Protein AF-A0A2N0VAU0-F1 (afdb_monomer_lite)

Sequence (219 aa):
MSRKLTWLHLSDFHARQRDGWDSRQITDALVCDLKQMQIEHGLRPDLIFFTGDLVFGAVSGESMDDQYLLVRDFLDAIRKAFIPEIPIRSLYLVPGNHDVDRNEITPDQTAWIRQPNLKLDDVITMMRDENKQWQRFMERLLNYRNFLTSYNLLHLLPGNPHLIWTDALEIHNTRVGIAGLNSAWSLGGFKIALRLAGSPEMLPYIPAKKIKFLSIKLT

Foldseek 3Di:
DQDDAFEAEEEALQFDDDPPPPSVVVLVVVLVVLLVCCVVPVDDHQAYEYEANQHVADDPPDDSLNSLVVSLVSVQSNQVSDVVGHDPQRYHYEYAQRLFHPVLDDPVLVCQLPPPPDDPVNVVCCVVVVDPSLQSLQVRNVSVLVSCVVSVVCQQPSVDSQSKHKDWDADSNFIKIWIHHYPNSSNPSDDDFTWIFGDDDDDPDDPDDDTDTDTDDDD

Radius of gyration: 18.53 Å; chains: 1; bounding box: 47×41×53 Å

Structure (mmCIF, N/CA/C/O backbone):
data_AF-A0A2N0VAU0-F1
#
_entry.id   AF-A0A2N0VAU0-F1
#
loop_
_atom_site.group_PDB
_atom_site.id
_atom_site.type_symbol
_atom_site.label_atom_id
_atom_site.label_alt_id
_atom_site.label_comp_id
_atom_site.label_asym_id
_atom_site.label_entity_id
_atom_site.label_seq_id
_atom_site.pdbx_PDB_ins_code
_atom_site.Cartn_x
_atom_site.Cartn_y
_atom_site.Cartn_z
_atom_site.occupancy
_atom_site.B_iso_or_equiv
_atom_site.auth_seq_id
_atom_site.auth_comp_id
_atom_site.auth_asym_id
_atom_site.auth_atom_id
_atom_site.pdbx_PDB_model_num
ATOM 1 N N . MET A 1 1 ? -28.151 -5.975 18.691 1.00 46.16 1 MET A N 1
ATOM 2 C CA . MET A 1 1 ? -28.214 -5.184 17.440 1.00 46.16 1 MET A CA 1
ATOM 3 C C . MET A 1 1 ? -26.927 -5.434 16.671 1.00 46.16 1 MET A C 1
ATOM 5 O O . MET A 1 1 ? -25.884 -5.445 17.314 1.00 46.16 1 MET A O 1
ATOM 9 N N . SER A 1 2 ? -26.975 -5.690 15.358 1.00 55.84 2 SER A N 1
ATOM 10 C CA . SER A 1 2 ? -25.741 -5.827 14.568 1.00 55.84 2 SER A CA 1
ATOM 11 C C . SER A 1 2 ? -25.042 -4.463 14.534 1.00 55.84 2 SER A C 1
ATOM 13 O O . SER A 1 2 ? -25.666 -3.438 14.250 1.00 55.84 2 SER A O 1
ATOM 15 N N . ARG A 1 3 ? -23.769 -4.428 14.931 1.00 73.88 3 ARG A N 1
ATOM 16 C CA . ARG A 1 3 ? -22.956 -3.212 14.871 1.00 73.88 3 ARG A CA 1
ATOM 17 C C . ARG A 1 3 ? -22.594 -2.962 13.405 1.00 73.88 3 ARG A C 1
ATOM 19 O O . ARG A 1 3 ? -22.281 -3.900 12.676 1.00 73.88 3 ARG A O 1
ATOM 26 N N . LYS A 1 4 ? -22.702 -1.708 12.958 1.00 84.25 4 LYS A N 1
ATOM 27 C CA . LYS A 1 4 ? -22.376 -1.323 11.577 1.00 84.25 4 LYS A CA 1
ATOM 28 C C . LYS A 1 4 ? -20.886 -1.576 11.321 1.00 84.25 4 LYS A C 1
ATOM 30 O O . LYS A 1 4 ? -20.073 -1.242 12.177 1.00 84.25 4 LYS A O 1
ATOM 35 N N . LEU A 1 5 ? -20.560 -2.153 10.165 1.00 89.25 5 LEU A N 1
ATOM 36 C CA . LEU A 1 5 ? -19.189 -2.241 9.659 1.00 89.25 5 LEU A CA 1
ATOM 37 C C . LEU A 1 5 ? -18.713 -0.839 9.263 1.00 89.25 5 LEU A C 1
ATOM 39 O O . LEU A 1 5 ? -19.406 -0.159 8.502 1.00 89.25 5 LEU A O 1
ATOM 43 N N . THR A 1 6 ? -17.548 -0.423 9.747 1.00 92.31 6 THR A N 1
ATOM 44 C CA . THR A 1 6 ? -16.937 0.874 9.418 1.00 92.31 6 THR A CA 1
ATOM 45 C C . THR A 1 6 ? -15.532 0.687 8.856 1.00 92.31 6 THR A C 1
ATOM 47 O O . THR A 1 6 ? -14.808 -0.235 9.231 1.00 92.31 6 THR A O 1
ATOM 50 N N . TRP A 1 7 ? -15.107 1.578 7.962 1.00 95.06 7 TRP A N 1
ATOM 51 C CA . TRP A 1 7 ? -13.734 1.591 7.465 1.00 95.06 7 TRP A CA 1
ATOM 52 C C . TRP A 1 7 ? -13.221 3.012 7.255 1.00 95.06 7 TRP A C 1
ATOM 54 O O . TRP A 1 7 ? -13.998 3.935 7.011 1.00 95.06 7 TRP A O 1
ATOM 64 N N . LEU A 1 8 ? -11.901 3.160 7.324 1.00 96.00 8 LEU A N 1
ATOM 65 C CA . LEU A 1 8 ? -11.172 4.340 6.872 1.00 96.00 8 LEU A CA 1
ATOM 66 C C . LEU A 1 8 ? -10.564 4.024 5.505 1.00 96.00 8 LEU A C 1
ATOM 68 O O . LEU A 1 8 ? -10.005 2.946 5.316 1.00 96.00 8 LEU A O 1
ATOM 72 N N . HIS A 1 9 ? -10.693 4.933 4.546 1.00 95.50 9 HIS A N 1
ATOM 73 C CA . HIS A 1 9 ? -10.175 4.742 3.195 1.00 95.50 9 HIS A CA 1
ATOM 74 C C . HIS A 1 9 ? -9.297 5.923 2.803 1.00 95.50 9 HIS A C 1
ATOM 76 O O . HIS A 1 9 ? -9.773 7.054 2.742 1.00 95.50 9 HIS A O 1
ATOM 82 N N . LEU A 1 10 ? -8.033 5.634 2.523 1.00 94.00 10 LEU A N 1
ATOM 83 C CA . LEU A 1 10 ? -6.998 6.591 2.170 1.00 94.00 10 LEU A CA 1
ATOM 84 C C . LEU A 1 10 ? -6.385 6.220 0.814 1.00 94.00 10 LEU A C 1
ATOM 86 O O . LEU A 1 10 ? -6.523 5.093 0.323 1.00 94.00 10 LEU A O 1
ATOM 90 N N . SER A 1 11 ? -5.738 7.191 0.190 1.00 93.00 11 SER A N 1
ATOM 91 C CA . SER A 1 11 ? -5.001 7.057 -1.066 1.00 93.00 11 SER A CA 1
ATOM 92 C C . SER A 1 11 ? -4.035 8.241 -1.185 1.00 93.00 11 SER A C 1
ATOM 94 O O . SER A 1 11 ? -4.139 9.175 -0.386 1.00 93.00 11 SER A O 1
ATOM 96 N N . ASP A 1 12 ? -3.123 8.203 -2.157 1.00 90.12 12 ASP A N 1
ATOM 97 C CA . ASP A 1 12 ? -2.327 9.359 -2.589 1.00 90.12 12 ASP A CA 1
ATOM 98 C C . ASP A 1 12 ? -1.534 10.050 -1.460 1.00 90.12 12 ASP A C 1
ATOM 100 O O . ASP A 1 12 ? -1.634 11.262 -1.258 1.00 90.12 12 ASP A O 1
ATOM 104 N N . PHE A 1 13 ? -0.720 9.297 -0.713 1.00 91.12 13 PHE A N 1
ATOM 105 C CA . PHE A 1 13 ? 0.150 9.903 0.305 1.00 91.12 13 PHE A CA 1
ATOM 106 C C . PHE A 1 13 ? 1.382 10.566 -0.319 1.00 91.12 13 PHE A C 1
ATOM 108 O O . PHE A 1 13 ? 1.813 11.614 0.164 1.00 91.12 13 PHE A O 1
ATOM 115 N N . HIS A 1 14 ? 1.920 9.992 -1.404 1.00 90.31 14 HIS A N 1
ATOM 116 C CA . HIS A 1 14 ? 3.090 10.511 -2.124 1.00 90.31 14 HIS A CA 1
ATOM 117 C C . HIS A 1 14 ? 4.274 10.819 -1.186 1.00 90.31 14 HIS A C 1
ATOM 119 O O . HIS A 1 14 ? 4.841 11.915 -1.214 1.00 90.31 14 HIS A O 1
ATOM 125 N N . ALA A 1 15 ? 4.628 9.856 -0.324 1.00 89.31 15 ALA A N 1
ATOM 126 C CA . ALA A 1 15 ? 5.655 10.018 0.703 1.00 89.31 15 ALA A CA 1
ATOM 127 C C . ALA A 1 15 ? 6.999 10.474 0.128 1.00 89.31 15 ALA A C 1
ATOM 129 O O . ALA A 1 15 ? 7.504 9.885 -0.829 1.00 89.31 15 ALA A O 1
ATOM 130 N N . ARG A 1 16 ? 7.585 11.506 0.742 1.00 87.75 16 ARG A N 1
ATOM 131 C CA . ARG A 1 16 ? 8.879 12.065 0.351 1.00 87.75 16 ARG A CA 1
ATOM 132 C C . ARG A 1 16 ? 9.512 12.864 1.485 1.00 87.75 16 ARG A C 1
ATOM 134 O O . ARG A 1 16 ? 8.819 13.650 2.136 1.00 87.75 16 ARG A O 1
ATOM 141 N N . GLN A 1 17 ? 10.823 12.752 1.660 1.00 79.81 17 GLN A N 1
ATOM 142 C CA . GLN A 1 17 ? 11.613 13.695 2.444 1.00 79.81 17 GLN A CA 1
ATOM 143 C C . GLN A 1 17 ? 11.779 14.985 1.627 1.00 79.81 17 GLN A C 1
ATOM 145 O O . GLN A 1 17 ? 12.563 15.075 0.685 1.00 79.81 17 GLN A O 1
ATOM 150 N N . ARG A 1 18 ? 10.977 16.006 1.936 1.00 68.44 18 ARG A N 1
ATOM 151 C CA . ARG A 1 18 ? 11.145 17.361 1.390 1.00 68.44 18 ARG A CA 1
ATOM 152 C C . ARG A 1 18 ? 11.669 18.280 2.485 1.00 68.44 18 ARG A C 1
ATOM 154 O O . ARG A 1 18 ? 11.132 18.267 3.587 1.00 68.44 18 ARG A O 1
ATOM 161 N N . ASP A 1 19 ? 12.569 19.192 2.127 1.00 53.44 19 ASP A N 1
ATOM 162 C CA . ASP A 1 19 ? 13.038 20.305 2.974 1.00 53.44 19 ASP A CA 1
ATOM 163 C C . ASP A 1 19 ? 11.949 21.371 3.280 1.00 53.44 19 ASP A C 1
ATOM 165 O O . ASP A 1 19 ? 12.253 22.542 3.489 1.00 53.44 19 ASP A O 1
ATOM 169 N N . GLY A 1 20 ? 10.655 21.016 3.291 1.00 50.69 20 GLY A N 1
ATOM 170 C CA . GLY A 1 20 ? 9.576 21.984 3.548 1.00 50.69 20 GLY A CA 1
ATOM 171 C C . GLY A 1 20 ? 8.138 21.536 3.259 1.00 50.69 20 GLY A C 1
ATOM 172 O O . GLY A 1 20 ? 7.210 22.278 3.564 1.00 50.69 20 GLY A O 1
ATOM 173 N N . TRP A 1 21 ? 7.914 20.343 2.698 1.00 48.94 21 TRP A N 1
ATOM 174 C CA . TRP A 1 21 ? 6.587 19.712 2.682 1.00 48.94 21 TRP A CA 1
ATOM 175 C C . TRP A 1 21 ? 6.563 18.698 3.812 1.00 48.94 21 TRP A C 1
ATOM 177 O O . TRP A 1 21 ? 7.040 17.575 3.661 1.00 48.94 21 TRP A O 1
ATOM 187 N N . ASP A 1 22 ? 6.096 19.136 4.972 1.00 61.56 22 ASP A N 1
ATOM 188 C CA . ASP A 1 22 ? 6.130 18.315 6.169 1.00 61.56 22 ASP A CA 1
ATOM 189 C C . ASP A 1 22 ? 4.950 17.341 6.110 1.00 61.56 22 ASP A C 1
ATOM 191 O O . ASP A 1 22 ? 3.853 17.624 6.592 1.00 61.56 22 ASP A O 1
ATOM 195 N N . SER A 1 23 ? 5.162 16.180 5.485 1.00 67.31 23 SER A N 1
ATOM 196 C CA . SER A 1 23 ? 4.230 15.047 5.553 1.00 67.31 23 SER A CA 1
ATOM 197 C C . SER A 1 23 ? 3.806 14.769 6.999 1.00 67.31 23 SER A C 1
ATOM 199 O O . SER A 1 23 ? 2.668 14.366 7.230 1.00 67.31 23 SER A O 1
ATOM 201 N N . ARG A 1 24 ? 4.661 15.094 7.981 1.00 75.19 24 ARG A N 1
ATOM 202 C CA . ARG A 1 24 ? 4.337 15.071 9.412 1.00 75.19 24 ARG A CA 1
ATOM 203 C C . ARG A 1 24 ? 3.224 16.039 9.799 1.00 75.19 24 ARG A C 1
ATOM 205 O O . ARG A 1 24 ? 2.304 15.598 10.461 1.00 75.19 24 ARG A O 1
ATOM 212 N N . GLN A 1 25 ? 3.215 17.289 9.330 1.00 80.81 25 GLN A N 1
ATOM 213 C CA . GLN A 1 25 ? 2.124 18.226 9.648 1.00 80.81 25 GLN A CA 1
ATOM 214 C C . GLN A 1 25 ? 0.770 17.724 9.139 1.00 80.81 25 GLN A C 1
ATOM 216 O O . GLN A 1 25 ? -0.225 17.804 9.855 1.00 80.81 25 GLN A O 1
ATOM 221 N N . ILE A 1 26 ? 0.732 17.170 7.921 1.00 83.75 26 ILE A N 1
ATOM 222 C CA . ILE A 1 26 ? -0.491 16.574 7.360 1.00 83.75 26 ILE A CA 1
ATOM 223 C C . ILE A 1 26 ? -0.898 15.336 8.169 1.00 83.75 26 ILE A C 1
ATOM 225 O O . ILE A 1 26 ? -2.077 15.153 8.471 1.00 83.75 26 ILE A O 1
ATOM 229 N N . THR A 1 27 ? 0.075 14.504 8.549 1.00 88.38 27 THR A N 1
ATOM 230 C CA . THR A 1 27 ? -0.152 13.315 9.383 1.00 88.38 27 THR A CA 1
ATOM 231 C C . THR A 1 27 ? -0.713 13.697 10.747 1.00 88.38 27 THR A C 1
ATOM 233 O O . THR A 1 27 ? -1.707 13.122 11.175 1.00 88.38 27 THR A O 1
ATOM 236 N N . ASP A 1 28 ? -0.122 14.688 11.410 1.00 90.94 28 ASP A N 1
ATOM 237 C CA . ASP A 1 28 ? -0.516 15.152 12.737 1.00 90.94 28 ASP A CA 1
ATOM 238 C C . ASP A 1 28 ? -1.917 15.763 12.713 1.00 90.94 28 ASP A C 1
ATOM 240 O O . ASP A 1 28 ? -2.740 15.442 13.572 1.00 90.94 28 ASP A O 1
ATOM 244 N N . ALA A 1 29 ? -2.220 16.585 11.702 1.00 92.50 29 ALA A N 1
ATOM 245 C CA . ALA A 1 29 ? -3.557 17.134 11.498 1.00 92.50 29 ALA A CA 1
ATOM 246 C C . ALA A 1 29 ? -4.593 16.015 11.308 1.00 92.50 29 ALA A C 1
ATOM 248 O O . ALA A 1 29 ? -5.590 15.974 12.027 1.00 92.50 29 ALA A O 1
ATOM 249 N N . LEU A 1 30 ? -4.314 15.046 10.426 1.00 93.88 30 LEU A N 1
ATOM 250 C CA . LEU A 1 30 ? -5.189 13.892 10.219 1.00 93.88 30 LEU A CA 1
ATOM 251 C C . LEU A 1 30 ? -5.365 13.078 11.509 1.00 93.88 30 LEU A C 1
ATOM 253 O O . LEU A 1 30 ? -6.477 12.691 11.847 1.00 93.88 30 LEU A O 1
ATOM 257 N N . VAL A 1 31 ? -4.293 12.821 12.258 1.00 95.94 31 VAL A N 1
ATOM 258 C CA . VAL A 1 31 ? -4.350 12.08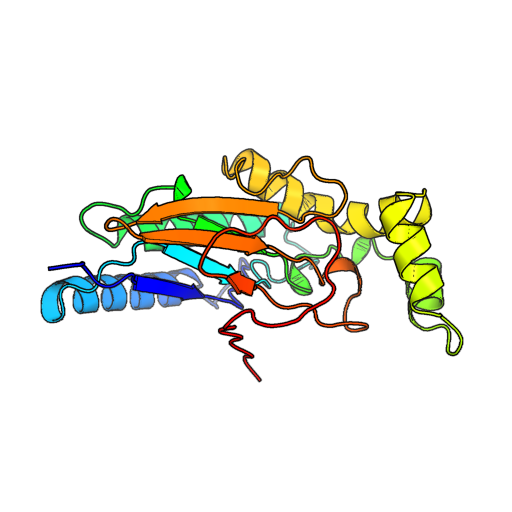8 13.533 1.00 95.94 31 VAL A CA 1
ATOM 259 C C . VAL A 1 31 ? -5.222 12.817 14.555 1.00 95.94 31 VAL A C 1
ATOM 261 O O . VAL A 1 31 ? -6.000 12.166 15.258 1.00 95.94 31 VAL A O 1
ATOM 264 N N . CYS A 1 32 ? -5.115 14.144 14.646 1.00 96.56 32 CYS A N 1
ATOM 265 C CA . CYS A 1 32 ? -5.982 14.961 15.492 1.00 96.56 32 CYS A CA 1
ATOM 266 C C . CYS A 1 32 ? -7.451 14.828 15.078 1.00 96.56 32 CYS A C 1
ATOM 268 O O . CYS A 1 32 ? -8.292 14.541 15.933 1.00 96.56 32 CYS A O 1
ATOM 270 N N . ASP A 1 33 ? -7.748 14.932 13.783 1.00 96.50 33 ASP A N 1
ATOM 271 C CA . ASP A 1 33 ? -9.109 14.792 13.262 1.00 96.50 33 ASP A CA 1
ATOM 272 C C . ASP A 1 33 ? -9.682 13.397 13.544 1.00 96.50 33 ASP A C 1
ATOM 274 O O . ASP A 1 33 ? -10.797 13.270 14.047 1.00 96.50 33 ASP A O 1
ATOM 278 N N . LEU A 1 34 ? -8.911 12.331 13.308 1.00 96.44 34 LEU A N 1
ATOM 279 C CA . LEU A 1 34 ? -9.344 10.952 13.566 1.00 96.44 34 LEU A CA 1
ATOM 280 C C . LEU A 1 34 ? -9.643 10.708 15.053 1.00 96.44 34 LEU A C 1
ATOM 282 O O . LEU A 1 34 ? -10.642 10.061 15.383 1.00 96.44 34 LEU A O 1
ATOM 286 N N . LYS A 1 35 ? -8.816 11.254 15.956 1.00 96.94 35 LYS A N 1
ATOM 287 C CA . LYS A 1 35 ? -9.073 11.217 17.405 1.00 96.94 35 LYS A CA 1
ATOM 288 C C . LYS A 1 35 ? -10.364 11.946 17.749 1.00 96.94 35 LYS A C 1
ATOM 290 O O . LYS A 1 35 ? -11.180 11.408 18.498 1.00 96.94 35 LYS A O 1
ATOM 295 N N . GLN A 1 36 ? -10.569 13.132 17.181 1.00 96.12 36 GLN A N 1
ATOM 296 C CA . GLN A 1 36 ? -11.763 13.926 17.438 1.00 96.12 36 GLN A CA 1
ATOM 297 C C . GLN A 1 36 ? -13.025 13.222 16.935 1.00 96.12 36 GLN A C 1
ATOM 299 O O . GLN A 1 36 ? -13.985 13.079 17.688 1.00 96.12 36 GLN A O 1
ATOM 304 N N . MET A 1 37 ? -12.996 12.663 15.721 1.00 92.56 37 MET A N 1
ATOM 305 C CA . MET A 1 37 ? -14.095 11.862 15.174 1.00 92.56 37 MET A CA 1
ATOM 306 C C . MET A 1 37 ? -14.427 10.662 16.066 1.00 92.56 37 MET A C 1
ATOM 308 O O . MET A 1 37 ? -15.599 10.316 16.243 1.00 92.56 37 MET A O 1
ATOM 312 N N . GLN A 1 38 ? -13.415 10.017 16.649 1.00 94.44 38 GLN A N 1
ATOM 313 C CA . GLN A 1 38 ? -13.657 8.938 17.591 1.00 94.44 38 GLN A CA 1
ATOM 314 C C . GLN A 1 38 ? -14.341 9.441 18.871 1.00 94.44 38 GLN A C 1
ATOM 316 O O . GLN A 1 38 ? -15.296 8.812 19.326 1.00 94.44 38 GLN A O 1
ATOM 321 N N . ILE A 1 39 ? -13.863 10.542 19.453 1.00 95.81 39 ILE A N 1
ATOM 322 C CA . ILE A 1 39 ? -14.383 11.097 20.710 1.00 95.81 39 ILE A CA 1
ATOM 323 C C . ILE A 1 39 ? -15.816 11.615 20.533 1.00 95.81 39 ILE A C 1
ATOM 325 O O . ILE A 1 39 ? -16.694 11.277 21.324 1.00 95.81 39 ILE A O 1
ATOM 329 N N . GLU A 1 40 ? -16.065 12.403 19.490 1.00 95.25 40 GLU A N 1
ATOM 330 C CA . GLU A 1 40 ? -17.343 13.090 19.278 1.00 95.25 40 GLU A CA 1
ATOM 331 C C . GLU A 1 40 ? -18.424 12.181 18.691 1.00 95.25 40 GLU A C 1
ATOM 333 O O . GLU A 1 40 ? -19.612 12.360 18.966 1.00 95.25 40 GLU A O 1
ATOM 338 N N . HIS A 1 41 ? -18.032 11.206 17.866 1.00 90.88 41 HIS A N 1
ATOM 339 C CA . HIS A 1 41 ? -18.978 10.400 17.090 1.00 90.88 41 HIS A CA 1
ATOM 340 C C . HIS A 1 41 ? -18.869 8.895 17.348 1.00 90.88 41 HIS A C 1
ATOM 342 O O . HIS A 1 41 ? -19.611 8.114 16.749 1.00 90.88 41 HIS A O 1
ATOM 348 N N . GLY A 1 42 ? -17.949 8.453 18.212 1.00 89.94 42 GLY A N 1
ATOM 349 C CA . GLY A 1 42 ? -17.694 7.029 18.439 1.00 89.94 42 GLY A CA 1
ATOM 350 C C . GLY A 1 42 ? -17.153 6.311 17.197 1.00 89.94 42 GLY A C 1
ATOM 351 O O . GLY A 1 42 ? -17.257 5.084 17.102 1.00 89.94 42 GLY A O 1
ATOM 352 N N . LEU A 1 43 ? -16.615 7.053 16.221 1.00 90.31 43 LEU A N 1
ATOM 353 C CA . LEU A 1 43 ? -16.136 6.503 14.957 1.00 90.31 43 LEU A CA 1
ATOM 354 C C . LEU A 1 43 ? -14.749 5.892 15.133 1.00 90.31 43 LEU A C 1
ATOM 356 O O . LEU A 1 43 ? -13.733 6.576 15.164 1.00 90.31 43 LEU A O 1
ATOM 360 N N . ARG A 1 44 ? -14.725 4.564 15.208 1.00 94.19 44 ARG A N 1
ATOM 361 C CA . ARG A 1 44 ? -13.515 3.750 15.123 1.00 94.19 44 ARG A CA 1
ATOM 362 C C . ARG A 1 44 ? -13.686 2.766 13.964 1.00 94.19 44 ARG A C 1
ATOM 364 O O . ARG A 1 44 ? -14.668 2.018 13.989 1.00 94.19 44 ARG A O 1
ATOM 371 N N . PRO A 1 45 ? -12.797 2.759 12.959 1.00 95.38 45 PRO A N 1
ATOM 372 C CA . PRO A 1 45 ? -12.906 1.844 11.831 1.00 95.38 45 PRO A CA 1
ATOM 373 C C . PRO A 1 45 ? -12.607 0.398 12.250 1.00 95.38 45 PRO A C 1
ATOM 375 O O . PRO A 1 45 ? -11.767 0.149 13.116 1.00 95.38 45 PRO A O 1
ATOM 378 N N . ASP A 1 46 ? -13.265 -0.561 11.604 1.00 95.38 46 ASP A N 1
ATOM 379 C CA . ASP A 1 46 ? -12.912 -1.982 11.687 1.00 95.38 46 ASP A CA 1
ATOM 380 C C . ASP A 1 46 ? -11.749 -2.322 10.737 1.00 95.38 46 ASP A C 1
ATOM 382 O O . ASP A 1 46 ? -10.940 -3.215 11.011 1.00 95.38 46 ASP A O 1
ATOM 386 N N . LEU A 1 47 ? -11.661 -1.584 9.623 1.00 96.88 47 LEU A N 1
ATOM 387 C CA . LEU A 1 47 ? -10.708 -1.784 8.530 1.00 96.88 47 LEU A CA 1
ATOM 388 C C . LEU A 1 47 ? -10.113 -0.451 8.073 1.00 96.88 47 LEU A C 1
ATOM 390 O O . LEU A 1 47 ? -10.803 0.567 8.042 1.00 96.88 47 LEU A O 1
ATOM 394 N N . ILE A 1 48 ? -8.849 -0.466 7.664 1.00 97.25 48 ILE A N 1
ATOM 395 C CA . ILE A 1 48 ? -8.192 0.669 7.017 1.00 97.25 48 ILE A CA 1
ATOM 396 C C . ILE A 1 48 ? -7.724 0.214 5.640 1.00 97.25 48 ILE A C 1
ATOM 398 O O . ILE A 1 48 ? -6.974 -0.753 5.519 1.00 97.25 48 ILE A O 1
ATOM 402 N N . PHE A 1 49 ? -8.155 0.932 4.613 1.00 97.94 49 PHE A N 1
ATOM 403 C CA . PHE A 1 49 ? -7.747 0.723 3.233 1.00 97.94 49 PHE A CA 1
ATOM 404 C C . PHE A 1 49 ? -6.811 1.842 2.793 1.00 97.94 49 PHE A C 1
ATOM 406 O O . PHE A 1 49 ? -7.121 3.011 3.013 1.00 97.94 49 PHE A O 1
ATOM 413 N N . PHE A 1 50 ? -5.710 1.488 2.132 1.00 96.81 50 PHE A N 1
ATOM 414 C CA . PHE A 1 50 ? -4.863 2.433 1.413 1.00 96.81 50 PHE A CA 1
ATOM 415 C C . PHE A 1 50 ? -4.751 2.012 -0.054 1.00 96.81 50 PHE A C 1
ATOM 417 O O . PHE A 1 50 ? -4.273 0.920 -0.367 1.00 96.81 50 PHE A O 1
ATOM 424 N N . THR A 1 51 ? -5.219 2.862 -0.964 1.00 93.94 51 THR A N 1
ATOM 425 C CA . THR A 1 51 ? -5.432 2.496 -2.372 1.00 93.94 51 THR A CA 1
ATOM 426 C C . THR A 1 51 ? -4.455 3.158 -3.333 1.00 93.94 51 THR A C 1
ATOM 428 O O . THR A 1 51 ? -4.861 3.861 -4.252 1.00 93.94 51 THR A O 1
ATOM 431 N N . GLY A 1 52 ? -3.172 2.863 -3.138 1.00 91.12 52 GLY A N 1
ATOM 432 C CA . GLY A 1 52 ? -2.095 3.226 -4.055 1.00 91.12 52 GLY A CA 1
ATOM 433 C C . GLY A 1 52 ? -1.501 4.613 -3.848 1.00 91.12 52 GLY A C 1
ATOM 434 O O . GLY A 1 52 ? -2.037 5.425 -3.100 1.00 91.12 52 GLY A O 1
ATOM 435 N N . ASP A 1 53 ? -0.371 4.835 -4.517 1.00 92.94 53 ASP A N 1
ATOM 436 C CA . ASP A 1 53 ? 0.429 6.059 -4.476 1.00 92.94 53 ASP A CA 1
ATOM 437 C C . ASP A 1 53 ? 0.875 6.377 -3.037 1.00 92.94 53 ASP A C 1
ATOM 439 O O . ASP A 1 53 ? 0.684 7.471 -2.497 1.00 92.94 53 ASP A O 1
ATOM 443 N N . LEU A 1 54 ? 1.451 5.357 -2.387 1.00 94.38 54 LEU A N 1
ATOM 444 C CA . LEU A 1 54 ? 1.987 5.461 -1.029 1.00 94.38 54 LEU A CA 1
ATOM 445 C C . LEU A 1 54 ? 3.242 6.334 -1.024 1.00 94.38 54 LEU A C 1
ATOM 447 O O . LEU A 1 54 ? 3.388 7.212 -0.176 1.00 94.38 54 LEU A O 1
ATOM 451 N N . VAL A 1 55 ? 4.136 6.092 -1.980 1.00 94.69 55 VAL A N 1
ATOM 452 C CA . VAL A 1 55 ? 5.400 6.818 -2.138 1.00 94.69 55 VAL A CA 1
ATOM 453 C C . VAL A 1 55 ? 5.324 7.818 -3.288 1.00 94.69 55 VAL A C 1
ATOM 455 O O . VAL A 1 55 ? 4.453 7.718 -4.146 1.00 94.69 55 VAL A O 1
ATOM 458 N N . PHE A 1 56 ? 6.222 8.802 -3.319 1.00 92.88 56 PHE A N 1
ATOM 459 C CA . PHE A 1 56 ? 6.330 9.753 -4.431 1.00 92.88 56 PHE A CA 1
ATOM 460 C C . PHE A 1 56 ? 6.902 9.099 -5.702 1.00 92.88 56 PHE A C 1
ATOM 462 O O . PHE A 1 56 ? 6.642 9.559 -6.817 1.00 92.88 56 PHE A O 1
ATOM 469 N N . GLY A 1 57 ? 7.664 8.018 -5.542 1.00 91.88 57 GLY A N 1
ATOM 470 C CA . GLY A 1 57 ? 8.260 7.231 -6.618 1.00 91.88 57 GLY A CA 1
ATOM 471 C C . GLY A 1 57 ? 9.746 7.521 -6.817 1.00 91.88 57 GLY A C 1
ATOM 472 O O . GLY A 1 57 ? 10.385 8.205 -6.015 1.00 91.88 57 GLY A O 1
ATOM 473 N N . ALA A 1 58 ? 10.309 6.985 -7.899 1.00 90.19 58 ALA A N 1
ATOM 474 C CA . ALA A 1 58 ? 11.727 7.119 -8.217 1.00 90.19 58 ALA A CA 1
ATOM 475 C C . ALA A 1 58 ? 12.140 8.590 -8.429 1.00 90.19 58 ALA A C 1
ATOM 477 O O . ALA A 1 58 ? 11.723 9.235 -9.397 1.00 90.19 58 ALA A O 1
ATOM 478 N N . VAL A 1 59 ? 12.978 9.120 -7.531 1.00 88.38 59 VAL A N 1
ATOM 479 C CA . VAL A 1 59 ? 13.514 10.489 -7.581 1.00 88.38 59 VAL A CA 1
ATOM 480 C C . VAL A 1 59 ? 14.996 10.525 -7.230 1.00 88.38 59 VAL A C 1
ATOM 482 O O . VAL A 1 59 ? 15.509 9.677 -6.511 1.00 88.38 59 VAL A O 1
ATOM 485 N N . SER A 1 60 ? 15.700 11.539 -7.733 1.00 86.25 60 SER A N 1
ATOM 486 C CA . SER A 1 60 ? 17.103 11.756 -7.378 1.00 8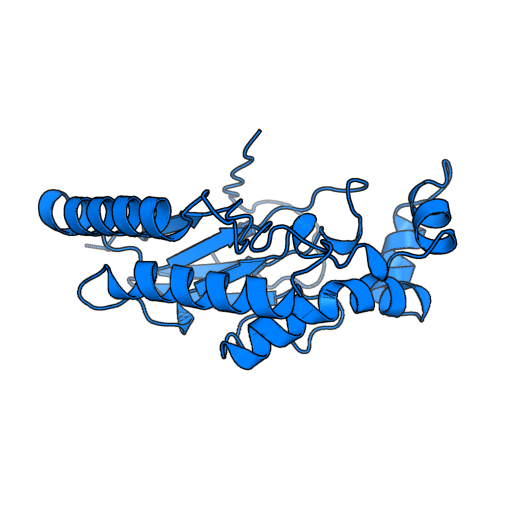6.25 60 SER A CA 1
ATOM 487 C C . SER A 1 60 ? 17.239 12.180 -5.915 1.00 86.25 60 SER A C 1
ATOM 489 O O . SER A 1 60 ? 16.541 13.092 -5.472 1.00 86.25 60 SER A O 1
ATOM 491 N N . GLY A 1 61 ? 18.202 11.581 -5.211 1.00 85.94 61 GLY A N 1
ATOM 492 C CA . GLY A 1 61 ? 18.585 11.962 -3.848 1.00 85.94 61 GLY A CA 1
ATOM 493 C C . GLY A 1 61 ? 17.795 11.287 -2.725 1.00 85.94 61 GLY A C 1
ATOM 494 O O . GLY A 1 61 ? 18.102 11.539 -1.568 1.00 85.94 61 GLY A O 1
ATOM 495 N N . GLU A 1 62 ? 16.824 10.428 -3.038 1.00 90.12 62 GLU A N 1
ATOM 496 C CA . GLU A 1 62 ? 16.043 9.688 -2.041 1.00 90.12 62 GLU A CA 1
ATOM 497 C C . GLU A 1 62 ? 15.614 8.335 -2.616 1.00 90.12 62 GLU A C 1
ATOM 499 O O . GLU A 1 62 ? 15.060 8.274 -3.717 1.00 90.12 62 GLU A O 1
ATOM 504 N N . SER A 1 63 ? 15.868 7.247 -1.887 1.00 93.75 63 SER A N 1
ATOM 505 C CA . SER A 1 63 ? 15.449 5.917 -2.331 1.00 93.75 63 SER A CA 1
ATOM 506 C C . SER A 1 63 ? 13.948 5.709 -2.107 1.00 93.75 63 SER A C 1
ATOM 508 O O . SER A 1 63 ? 13.345 6.298 -1.209 1.00 93.75 63 SER A O 1
ATOM 510 N N . MET A 1 64 ? 13.317 4.838 -2.899 1.00 95.06 64 MET A N 1
ATOM 511 C CA . MET A 1 64 ? 11.921 4.462 -2.644 1.00 95.06 64 MET A CA 1
ATOM 512 C C . MET A 1 64 ? 11.763 3.725 -1.306 1.00 95.06 64 MET A C 1
ATOM 514 O O . MET A 1 64 ? 10.723 3.859 -0.669 1.00 95.06 64 MET A O 1
ATOM 518 N N . ASP A 1 65 ? 12.782 2.992 -0.848 1.00 95.50 65 ASP A N 1
ATOM 519 C CA . ASP A 1 65 ? 12.751 2.315 0.453 1.00 95.50 65 ASP A CA 1
ATOM 520 C C . ASP A 1 65 ? 12.682 3.320 1.615 1.00 95.50 65 ASP A C 1
ATOM 522 O O . ASP A 1 65 ? 11.896 3.118 2.542 1.00 95.50 65 ASP A O 1
ATOM 526 N N . ASP A 1 66 ? 13.407 4.443 1.533 1.00 93.88 66 ASP A N 1
ATOM 527 C CA . ASP A 1 66 ? 13.307 5.535 2.514 1.00 93.88 66 ASP A CA 1
ATOM 528 C C . ASP A 1 66 ? 11.903 6.154 2.524 1.00 93.88 66 ASP A C 1
ATOM 530 O O . ASP A 1 66 ? 11.333 6.406 3.589 1.00 93.88 66 ASP A O 1
ATOM 534 N N . GLN A 1 67 ? 11.295 6.332 1.346 1.00 94.88 67 GLN A N 1
ATOM 535 C CA . GLN A 1 67 ? 9.912 6.805 1.238 1.00 94.88 67 GLN A CA 1
ATOM 536 C C . GLN A 1 67 ? 8.936 5.813 1.896 1.00 94.88 67 GLN A C 1
ATOM 538 O O . GLN A 1 67 ? 8.017 6.227 2.601 1.00 94.88 67 GLN A O 1
ATOM 543 N N . TYR A 1 68 ? 9.150 4.501 1.748 1.00 96.69 68 TYR A N 1
ATOM 544 C CA . TYR A 1 68 ? 8.331 3.478 2.407 1.00 96.69 68 TYR A CA 1
ATOM 545 C C . TYR A 1 68 ? 8.496 3.439 3.935 1.00 96.69 68 TYR A C 1
ATOM 547 O O . TYR A 1 68 ? 7.556 3.041 4.631 1.00 96.69 68 TYR A O 1
ATOM 555 N N . LEU A 1 69 ? 9.633 3.876 4.488 1.00 94.88 69 LEU A N 1
ATOM 556 C CA . LEU A 1 69 ? 9.760 4.076 5.938 1.00 94.88 69 LEU A CA 1
ATOM 557 C C . LEU A 1 69 ? 8.813 5.183 6.421 1.00 94.88 69 LEU A C 1
ATOM 559 O O . LEU A 1 69 ? 8.100 4.985 7.401 1.00 94.88 69 LEU A O 1
ATOM 563 N N . LEU A 1 70 ? 8.700 6.288 5.677 1.00 93.88 70 LEU A N 1
ATOM 564 C CA . LEU A 1 70 ? 7.730 7.346 5.988 1.00 93.88 70 LEU A CA 1
ATOM 565 C C . LEU A 1 70 ? 6.280 6.849 5.890 1.00 93.88 70 LEU A C 1
ATOM 567 O O . LEU A 1 70 ? 5.443 7.204 6.717 1.00 93.88 70 LEU A O 1
ATOM 571 N N . VAL A 1 71 ? 5.975 6.005 4.896 1.00 95.75 71 VAL A N 1
ATOM 572 C CA . VAL A 1 71 ? 4.656 5.359 4.763 1.00 95.75 71 VAL A CA 1
ATOM 573 C C . VAL A 1 71 ? 4.347 4.499 5.987 1.00 95.75 71 VAL A C 1
ATOM 575 O O . VAL A 1 71 ? 3.220 4.521 6.485 1.00 95.75 71 VAL A O 1
ATOM 578 N N . ARG A 1 72 ? 5.329 3.738 6.488 1.00 96.62 72 ARG A N 1
ATOM 579 C CA . ARG A 1 72 ? 5.164 2.939 7.708 1.00 96.62 72 ARG A CA 1
ATOM 580 C C . ARG A 1 72 ? 4.807 3.825 8.893 1.00 96.62 72 ARG A C 1
ATOM 582 O O . ARG A 1 72 ? 3.826 3.534 9.573 1.00 96.62 72 ARG A O 1
ATOM 589 N N . ASP A 1 73 ? 5.574 4.889 9.112 1.00 95.12 73 ASP A N 1
ATOM 590 C CA . ASP A 1 73 ? 5.361 5.811 10.229 1.00 95.12 73 ASP A CA 1
ATOM 591 C C . ASP A 1 73 ? 3.977 6.466 10.152 1.00 95.12 73 ASP A C 1
ATOM 593 O O . ASP A 1 73 ? 3.259 6.534 11.151 1.00 95.12 73 ASP A O 1
ATOM 597 N N . PHE A 1 74 ? 3.556 6.857 8.948 1.00 95.81 74 PHE A N 1
ATOM 598 C CA . PHE A 1 74 ? 2.223 7.386 8.673 1.00 95.81 74 PHE A CA 1
ATOM 599 C C . PHE A 1 74 ? 1.105 6.390 9.022 1.00 95.81 74 PHE A C 1
ATOM 601 O O . PHE A 1 74 ? 0.168 6.720 9.755 1.00 95.81 74 PHE A O 1
ATOM 608 N N . LEU A 1 75 ? 1.198 5.151 8.528 1.00 97.12 75 LEU A N 1
ATOM 609 C CA . LEU A 1 75 ? 0.198 4.115 8.796 1.00 97.12 75 LEU A CA 1
ATOM 610 C C . LEU A 1 75 ? 0.145 3.766 10.287 1.00 97.12 75 LEU A C 1
ATOM 612 O O . LEU A 1 75 ? -0.946 3.622 10.844 1.00 97.12 75 LEU A O 1
ATOM 616 N N . ASP A 1 76 ? 1.298 3.684 10.949 1.00 97.44 76 ASP A N 1
ATOM 617 C CA . ASP A 1 76 ? 1.387 3.478 12.391 1.00 97.44 76 ASP A CA 1
ATOM 618 C C . ASP A 1 76 ? 0.730 4.617 13.173 1.00 9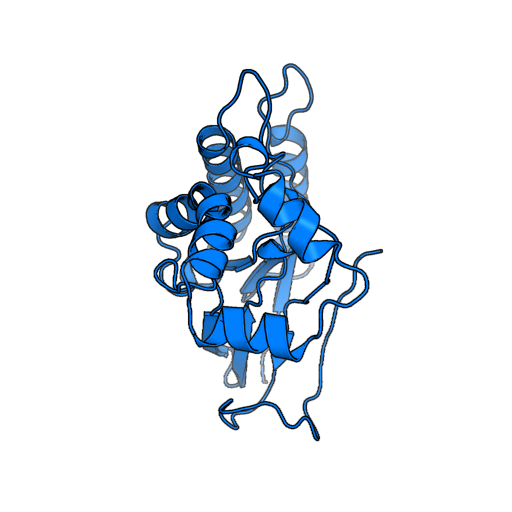7.44 76 ASP A C 1
ATOM 620 O O . ASP A 1 76 ? -0.040 4.345 14.097 1.00 97.44 76 ASP A O 1
ATOM 624 N N . ALA A 1 77 ? 0.978 5.873 12.791 1.00 96.75 77 ALA A N 1
ATOM 625 C CA . ALA A 1 77 ? 0.372 7.038 13.425 1.00 96.75 77 ALA A CA 1
ATOM 626 C C . ALA A 1 77 ? -1.162 6.997 13.331 1.00 96.75 77 ALA A C 1
ATOM 628 O O . ALA A 1 77 ? -1.842 7.165 14.345 1.00 96.75 77 ALA A O 1
ATOM 629 N N . ILE A 1 78 ? -1.716 6.677 12.155 1.00 97.06 78 ILE A N 1
ATOM 630 C CA . ILE A 1 78 ? -3.169 6.528 11.959 1.00 97.06 78 ILE A CA 1
ATOM 631 C C . ILE A 1 78 ? -3.735 5.419 12.840 1.00 97.06 78 ILE A C 1
ATOM 633 O O . ILE A 1 78 ? -4.742 5.614 13.518 1.00 97.06 78 ILE A O 1
ATOM 637 N N . ARG A 1 79 ? -3.120 4.234 12.835 1.00 97.94 79 ARG A N 1
ATOM 638 C CA . ARG A 1 79 ? -3.612 3.080 13.605 1.00 97.94 79 ARG A CA 1
ATOM 639 C C . ARG A 1 79 ? -3.657 3.380 15.097 1.00 97.94 79 ARG A C 1
ATOM 641 O O . ARG A 1 79 ? -4.655 3.067 15.752 1.00 97.94 79 ARG A O 1
ATOM 648 N N . LYS A 1 80 ? -2.574 3.979 15.600 1.00 97.88 80 LYS A N 1
ATOM 649 C CA . LYS A 1 80 ? -2.354 4.333 17.008 1.00 97.88 80 LYS A CA 1
ATOM 650 C C . LYS A 1 80 ? -3.135 5.578 17.432 1.00 97.88 80 LYS A C 1
ATOM 652 O O . LYS A 1 80 ? -3.235 5.844 18.626 1.00 97.88 80 LYS A O 1
ATOM 657 N N . ALA A 1 81 ? -3.718 6.325 16.490 1.00 97.44 81 ALA A N 1
ATOM 658 C CA . ALA A 1 81 ? -4.618 7.431 16.801 1.00 97.44 81 ALA A CA 1
ATOM 659 C C . ALA A 1 81 ? -5.890 6.956 17.522 1.00 97.44 81 ALA A C 1
ATOM 661 O O . ALA A 1 81 ? -6.440 7.696 18.334 1.00 97.44 81 ALA A O 1
ATOM 662 N N . PHE A 1 82 ? -6.341 5.728 17.250 1.00 97.75 82 PHE A N 1
ATOM 663 C CA . PHE A 1 82 ? -7.579 5.186 17.802 1.00 97.75 82 PHE A CA 1
ATOM 664 C C . PHE A 1 82 ? -7.378 4.449 19.130 1.00 97.75 82 PHE A C 1
ATOM 666 O O . PHE A 1 82 ? -6.350 3.816 19.360 1.00 97.75 82 PHE A O 1
ATOM 673 N N . ILE A 1 83 ? -8.412 4.455 19.980 1.00 96.19 83 ILE A N 1
ATOM 674 C CA . ILE A 1 83 ? -8.440 3.724 21.260 1.00 96.19 83 ILE A CA 1
ATOM 675 C C . ILE A 1 83 ? -9.643 2.759 21.307 1.00 96.19 83 ILE A C 1
ATOM 677 O O . ILE A 1 83 ? -10.780 3.211 21.402 1.00 96.19 83 ILE A O 1
ATOM 681 N N . PRO A 1 84 ? -9.459 1.427 21.279 1.00 95.38 84 PRO A N 1
ATOM 682 C CA . PRO A 1 84 ? -8.182 0.725 21.172 1.00 95.38 84 PRO A CA 1
ATOM 683 C C . PRO A 1 84 ? -7.544 0.893 19.788 1.00 95.38 84 PRO A C 1
ATOM 685 O O . PRO A 1 84 ? -8.263 1.095 18.803 1.00 95.38 84 PRO A O 1
ATOM 688 N N . GLU A 1 85 ? -6.219 0.732 19.720 1.00 97.62 85 GLU A N 1
ATOM 689 C CA . GLU A 1 85 ? -5.453 0.763 18.466 1.00 97.62 85 GLU A CA 1
ATOM 690 C C . GLU A 1 85 ? -6.095 -0.167 17.421 1.00 97.62 85 GLU A C 1
ATOM 692 O O . GLU A 1 85 ? -6.637 -1.237 17.736 1.00 97.62 85 GLU A O 1
ATOM 697 N N . ILE A 1 86 ? -6.070 0.243 16.154 1.00 97.81 86 ILE A N 1
ATOM 698 C CA . ILE A 1 86 ? -6.478 -0.631 15.051 1.00 97.81 86 ILE A CA 1
ATOM 699 C C . ILE A 1 86 ? -5.377 -1.680 14.831 1.00 97.81 86 ILE A C 1
ATOM 701 O O . ILE A 1 86 ? -4.239 -1.283 14.654 1.00 97.81 86 ILE A O 1
ATOM 705 N N . PRO A 1 87 ? -5.626 -3.002 14.804 1.00 96.88 87 PRO A N 1
ATOM 706 C CA . PRO A 1 87 ? -4.574 -4.027 14.673 1.00 96.88 87 PRO A CA 1
ATOM 707 C C . PRO A 1 87 ? -3.986 -4.104 13.256 1.00 96.88 87 PRO A C 1
ATOM 709 O O . PRO A 1 87 ? -4.657 -3.729 12.298 1.00 96.88 87 PRO A O 1
ATOM 712 N N . ILE A 1 88 ? -2.725 -4.537 13.087 1.00 96.50 88 ILE A N 1
ATOM 713 C CA . ILE A 1 88 ? -2.016 -4.513 11.772 1.00 96.50 88 ILE A CA 1
ATOM 714 C C . ILE A 1 88 ? -2.713 -5.355 10.715 1.00 96.50 88 ILE A C 1
ATOM 716 O O . ILE A 1 88 ? -2.789 -4.994 9.545 1.00 96.50 88 ILE A O 1
ATOM 720 N N . ARG A 1 89 ? -3.371 -6.407 11.189 1.00 95.75 89 ARG A N 1
ATOM 721 C CA . ARG A 1 89 ? -4.231 -7.294 10.421 1.00 95.75 89 ARG A CA 1
ATOM 722 C C . ARG A 1 89 ? -5.421 -6.593 9.745 1.00 95.75 89 ARG A C 1
ATOM 724 O O . ARG A 1 89 ? -5.962 -7.149 8.793 1.00 95.75 89 ARG A O 1
ATOM 731 N N . SER A 1 90 ? -5.820 -5.411 10.223 1.00 96.94 90 SER A N 1
ATOM 732 C CA . SER A 1 90 ? -6.908 -4.598 9.661 1.00 96.94 90 SER A CA 1
ATOM 733 C C . SER A 1 90 ? -6.441 -3.587 8.606 1.00 96.94 90 SER A C 1
ATOM 735 O O . SER A 1 90 ? -7.275 -2.838 8.099 1.00 96.94 90 SER A O 1
ATOM 737 N N . LEU A 1 91 ? -5.143 -3.535 8.280 1.00 97.94 91 LEU A N 1
ATOM 738 C CA . LEU A 1 91 ? -4.626 -2.737 7.167 1.00 97.94 91 LEU A CA 1
ATOM 739 C C . LEU A 1 91 ? -4.724 -3.509 5.848 1.00 97.94 91 LEU A C 1
ATOM 741 O O . LEU A 1 91 ? -4.273 -4.649 5.762 1.00 97.94 91 LEU A O 1
ATOM 745 N N . TYR A 1 92 ? -5.228 -2.865 4.801 1.00 97.88 92 TYR A N 1
ATOM 746 C CA . TYR A 1 92 ? -5.323 -3.431 3.457 1.00 97.88 92 TYR A CA 1
ATOM 747 C C . TYR A 1 92 ? -4.810 -2.442 2.424 1.00 97.88 92 TYR A C 1
ATOM 749 O O . TYR A 1 92 ? -5.315 -1.327 2.316 1.00 97.88 92 TYR A O 1
ATOM 757 N N . LEU A 1 93 ? -3.792 -2.855 1.675 1.00 97.69 93 LEU A N 1
ATOM 758 C CA . LEU A 1 93 ? -3.077 -1.992 0.748 1.00 97.69 93 LEU A CA 1
ATOM 759 C C . LEU A 1 93 ? -3.133 -2.573 -0.665 1.00 97.69 93 LEU A C 1
ATOM 761 O O . LEU A 1 93 ? -3.082 -3.790 -0.852 1.00 97.69 93 LEU A O 1
ATOM 765 N N . VAL A 1 94 ? -3.189 -1.690 -1.656 1.00 96.31 94 VAL A N 1
ATOM 766 C CA . VAL A 1 94 ? -2.904 -2.008 -3.064 1.00 96.31 94 VAL A CA 1
ATOM 767 C C . VAL A 1 94 ? -1.913 -0.982 -3.616 1.00 96.31 94 VAL A C 1
ATOM 769 O O . VAL A 1 94 ? -1.932 0.155 -3.143 1.00 96.31 94 VAL A O 1
ATOM 772 N N . PRO A 1 95 ? -1.041 -1.353 -4.570 1.00 95.88 95 PRO A N 1
ATOM 773 C CA . PRO A 1 95 ? -0.095 -0.413 -5.159 1.00 95.88 95 PRO A CA 1
ATOM 774 C C . PRO A 1 95 ? -0.786 0.512 -6.170 1.00 95.88 95 PRO A C 1
ATOM 776 O O . PRO A 1 95 ? -1.722 0.116 -6.872 1.00 95.88 95 PRO A O 1
ATOM 779 N N . GLY A 1 96 ? -0.280 1.735 -6.269 1.00 92.88 96 GLY A N 1
ATOM 780 C CA . GLY A 1 96 ? -0.587 2.731 -7.287 1.00 92.88 96 GLY A CA 1
ATOM 781 C C . GLY A 1 96 ? 0.562 2.905 -8.280 1.00 92.88 96 GLY A C 1
ATOM 782 O O . GLY A 1 96 ? 1.538 2.158 -8.286 1.00 92.88 96 GLY A O 1
ATOM 783 N N . ASN A 1 97 ? 0.437 3.887 -9.168 1.00 91.88 97 ASN A N 1
ATOM 784 C CA . ASN A 1 97 ? 1.410 4.101 -10.239 1.00 91.88 97 ASN A CA 1
ATOM 785 C C . ASN A 1 97 ? 2.738 4.673 -9.729 1.00 91.88 97 ASN A C 1
ATOM 787 O O . ASN A 1 97 ? 3.768 4.456 -10.365 1.00 91.88 97 ASN A O 1
ATOM 791 N N . HIS A 1 98 ? 2.723 5.427 -8.629 1.00 92.38 98 HIS A N 1
ATOM 792 C CA . HIS A 1 98 ? 3.939 5.967 -8.019 1.00 92.38 98 HIS A CA 1
ATOM 793 C C . HIS A 1 98 ? 4.719 4.918 -7.216 1.00 92.38 98 HIS A C 1
ATOM 795 O O . HIS A 1 98 ? 5.925 5.061 -7.036 1.00 92.38 98 HIS A O 1
ATOM 801 N N . ASP A 1 99 ? 4.064 3.820 -6.834 1.00 95.19 99 ASP A N 1
ATOM 802 C CA . ASP A 1 99 ? 4.704 2.683 -6.166 1.00 95.19 99 ASP A CA 1
ATOM 803 C C . ASP A 1 99 ? 5.556 1.827 -7.125 1.00 95.19 99 ASP A C 1
ATOM 805 O O . ASP A 1 99 ? 6.306 0.960 -6.672 1.00 95.19 99 ASP A O 1
ATOM 809 N N . VAL A 1 100 ? 5.458 2.067 -8.441 1.00 94.94 100 VAL A N 1
ATOM 810 C CA . VAL A 1 100 ? 6.301 1.445 -9.470 1.00 94.94 100 VAL A CA 1
ATOM 811 C C . VAL A 1 100 ? 7.608 2.219 -9.607 1.00 94.94 100 VAL A C 1
ATOM 813 O O . VAL A 1 100 ? 7.597 3.414 -9.917 1.00 94.94 100 VAL A O 1
ATOM 816 N N . ASP A 1 101 ? 8.734 1.522 -9.477 1.00 95.00 101 ASP A N 1
ATOM 817 C CA . ASP A 1 101 ? 10.040 2.093 -9.774 1.00 95.00 101 ASP A CA 1
ATOM 818 C C . ASP A 1 101 ? 10.160 2.353 -11.279 1.00 95.00 101 ASP A C 1
ATOM 820 O O . ASP A 1 101 ? 10.157 1.444 -12.118 1.00 95.00 101 ASP A O 1
ATOM 824 N N . ARG A 1 102 ? 10.230 3.640 -11.628 1.00 90.75 102 ARG A N 1
ATOM 825 C CA . ARG A 1 102 ? 10.323 4.082 -13.018 1.00 90.75 102 ARG A CA 1
ATOM 826 C C . ARG A 1 102 ? 11.721 3.918 -13.602 1.00 90.75 102 ARG A C 1
ATOM 828 O O . ARG A 1 102 ? 11.831 3.882 -14.825 1.00 90.75 102 ARG A O 1
ATOM 835 N N . ASN A 1 103 ? 12.752 3.791 -12.768 1.00 91.31 103 ASN A N 1
ATOM 836 C CA . ASN A 1 103 ? 14.120 3.523 -13.214 1.00 91.31 103 ASN A CA 1
ATOM 837 C C . ASN A 1 103 ? 14.265 2.090 -13.742 1.00 91.31 103 ASN A C 1
ATOM 839 O O . ASN A 1 103 ? 15.059 1.847 -14.645 1.00 91.31 103 ASN A O 1
ATOM 843 N N . GLU A 1 104 ? 13.435 1.172 -13.246 1.00 91.69 104 GLU A N 1
ATOM 844 C CA . GLU A 1 104 ? 13.374 -0.224 -13.689 1.00 91.69 104 GLU A CA 1
ATOM 845 C C . GLU A 1 104 ? 12.499 -0.412 -14.951 1.00 91.69 104 GLU A C 1
ATOM 847 O O . GLU A 1 104 ? 12.336 -1.523 -15.463 1.00 91.69 104 GLU A O 1
ATOM 852 N N . ILE A 1 105 ? 11.902 0.663 -15.489 1.00 90.56 105 ILE A N 1
ATOM 853 C CA . ILE A 1 105 ? 11.130 0.599 -16.736 1.00 90.56 105 ILE A CA 1
ATOM 854 C C . ILE A 1 105 ? 12.073 0.604 -17.932 1.00 90.56 105 ILE A C 1
ATOM 856 O O . ILE A 1 105 ? 12.828 1.544 -18.172 1.00 90.56 105 ILE A O 1
ATOM 860 N N . THR A 1 106 ? 11.916 -0.406 -18.777 1.00 89.94 106 THR A N 1
ATOM 861 C CA . THR A 1 106 ? 12.673 -0.526 -20.024 1.00 89.94 106 THR A CA 1
ATOM 862 C C . THR A 1 106 ? 11.872 -0.037 -21.243 1.00 89.94 106 THR A C 1
ATOM 864 O O . THR A 1 106 ? 10.631 -0.085 -21.247 1.00 89.94 106 THR A O 1
ATOM 867 N N . PRO A 1 107 ? 12.541 0.444 -22.314 1.00 88.50 107 PRO A N 1
ATOM 868 C CA . PRO A 1 107 ? 11.856 0.913 -23.519 1.00 88.50 107 PRO A CA 1
ATOM 869 C C . PRO A 1 107 ? 10.962 -0.148 -24.174 1.00 88.50 107 PRO A C 1
ATOM 871 O O . PRO A 1 107 ? 9.881 0.187 -24.656 1.00 88.50 107 PRO A O 1
ATOM 874 N N . ASP A 1 108 ? 11.366 -1.422 -24.157 1.00 88.94 108 ASP A N 1
ATOM 875 C CA . ASP A 1 108 ? 10.604 -2.527 -24.749 1.00 88.94 108 ASP A CA 1
ATOM 876 C C . ASP A 1 108 ? 9.284 -2.794 -24.014 1.00 88.94 108 ASP A C 1
ATOM 878 O O . ASP A 1 108 ? 8.258 -3.006 -24.660 1.00 88.94 108 ASP A O 1
ATOM 882 N N . GLN A 1 109 ? 9.267 -2.689 -22.683 1.00 87.50 109 GLN A N 1
ATOM 883 C CA . GLN A 1 109 ? 8.035 -2.786 -21.891 1.00 87.50 109 GLN A CA 1
ATOM 884 C C . GLN A 1 109 ? 7.048 -1.669 -22.243 1.00 87.50 109 GLN A C 1
ATOM 886 O O . GLN A 1 109 ? 5.854 -1.917 -22.426 1.00 87.50 109 GLN A O 1
ATOM 891 N N . THR A 1 110 ? 7.552 -0.438 -22.365 1.00 85.75 110 THR A N 1
ATOM 892 C CA . THR A 1 110 ? 6.731 0.722 -22.739 1.00 85.75 110 THR A CA 1
ATOM 893 C C . THR A 1 110 ? 6.187 0.571 -24.156 1.00 85.75 110 THR A C 1
ATOM 895 O O . THR A 1 110 ? 5.003 0.815 -24.391 1.00 85.75 110 THR A O 1
ATOM 898 N N . ALA A 1 111 ? 7.038 0.150 -25.095 1.00 87.19 111 ALA A N 1
ATOM 899 C CA . ALA A 1 111 ? 6.644 -0.096 -26.473 1.00 87.19 111 ALA A CA 1
ATOM 900 C C . ALA A 1 111 ? 5.568 -1.181 -26.553 1.00 87.19 111 ALA A C 1
ATOM 902 O O . ALA A 1 111 ? 4.585 -0.977 -27.255 1.00 87.19 111 ALA A O 1
ATOM 903 N N . TRP A 1 112 ? 5.714 -2.280 -25.803 1.00 87.75 112 TRP A N 1
ATOM 904 C CA . TRP A 1 112 ? 4.760 -3.390 -25.776 1.00 87.75 112 TRP A CA 1
ATOM 905 C C . TRP A 1 112 ? 3.370 -2.976 -25.280 1.00 87.75 112 TRP A C 1
ATOM 907 O O . TRP A 1 112 ? 2.388 -3.232 -25.971 1.00 87.75 112 TRP A O 1
ATOM 917 N N . ILE A 1 113 ? 3.276 -2.267 -24.145 1.00 84.69 113 ILE A N 1
ATOM 918 C CA . ILE A 1 113 ? 1.981 -1.791 -23.613 1.00 84.69 113 ILE A CA 1
ATOM 919 C C . ILE A 1 113 ? 1.282 -0.849 -24.602 1.00 84.69 113 ILE A C 1
ATOM 921 O O . ILE A 1 113 ? 0.057 -0.838 -24.695 1.00 84.69 113 ILE A O 1
ATOM 925 N N . ARG A 1 114 ? 2.053 -0.037 -25.334 1.00 84.38 114 ARG A N 1
ATOM 926 C CA . ARG A 1 114 ? 1.528 0.972 -26.265 1.00 84.38 114 ARG A CA 1
ATOM 927 C C . ARG A 1 114 ? 1.267 0.435 -27.672 1.00 84.38 114 ARG A C 1
ATOM 929 O O . ARG A 1 114 ? 0.910 1.225 -28.546 1.00 84.38 114 ARG A O 1
ATOM 936 N N . GLN A 1 115 ? 1.449 -0.864 -27.916 1.00 85.81 115 GLN A N 1
ATOM 937 C CA . GLN A 1 115 ? 1.168 -1.439 -29.227 1.00 85.81 115 GLN A CA 1
ATOM 938 C C . GLN A 1 115 ? -0.321 -1.258 -29.561 1.00 85.81 115 GLN A C 1
ATOM 940 O O . GLN A 1 115 ? -1.178 -1.689 -28.789 1.00 85.81 115 GLN A O 1
ATOM 945 N N . PRO A 1 116 ? -0.661 -0.660 -30.716 1.00 83.00 116 PRO A N 1
ATOM 946 C CA . PRO A 1 116 ? -2.051 -0.359 -31.069 1.00 83.00 116 PRO A CA 1
ATOM 947 C C . PRO A 1 116 ? -2.913 -1.617 -31.255 1.00 83.00 116 PRO A C 1
ATOM 949 O O . PRO A 1 116 ? -4.136 -1.544 -31.218 1.00 83.00 116 PRO A O 1
ATOM 952 N N . ASN A 1 117 ? -2.278 -2.768 -31.470 1.00 87.00 117 ASN A N 1
ATOM 953 C CA . ASN A 1 117 ? -2.900 -4.065 -31.705 1.00 87.00 117 ASN A CA 1
ATOM 954 C C . ASN A 1 117 ? -2.761 -5.037 -30.520 1.00 87.00 117 ASN A C 1
ATOM 956 O O . ASN A 1 117 ? -3.055 -6.219 -30.703 1.00 87.00 117 ASN A O 1
ATOM 960 N N . LEU A 1 118 ? -2.317 -4.575 -29.343 1.00 85.50 118 LEU A N 1
ATOM 961 C CA . LEU A 1 118 ? -2.240 -5.411 -28.144 1.00 85.50 118 LEU A CA 1
ATOM 962 C C . LEU A 1 118 ? -3.642 -5.899 -27.761 1.00 85.50 118 LEU A C 1
ATOM 964 O O . LEU A 1 118 ? -4.533 -5.091 -27.484 1.00 85.50 118 LEU A O 1
ATOM 968 N N . LYS A 1 119 ? -3.854 -7.219 -27.737 1.00 87.06 119 LYS A N 1
ATOM 969 C CA . LYS A 1 119 ? -5.149 -7.792 -27.361 1.00 87.06 119 LYS A CA 1
ATOM 970 C C . LYS A 1 119 ? -5.187 -8.081 -25.870 1.00 87.06 119 LYS A C 1
ATOM 972 O O . LYS A 1 119 ? -4.188 -8.445 -25.255 1.00 87.06 119 LYS A O 1
ATOM 977 N N . LEU A 1 120 ? -6.385 -7.999 -25.295 1.00 82.25 120 LEU A N 1
ATOM 978 C CA . LEU A 1 120 ? -6.613 -8.398 -23.907 1.00 82.25 120 LEU A CA 1
ATOM 979 C C . LEU A 1 120 ? -6.188 -9.855 -23.658 1.00 82.25 120 LEU A C 1
ATOM 981 O O . LEU A 1 120 ? -5.612 -10.141 -22.615 1.00 82.25 120 LEU A O 1
ATOM 985 N N . ASP A 1 121 ? -6.409 -10.753 -24.620 1.00 86.19 121 ASP A N 1
ATOM 986 C CA . ASP A 1 121 ? -6.004 -12.160 -24.510 1.00 86.19 121 ASP A CA 1
ATOM 987 C C . ASP A 1 121 ? -4.482 -12.334 -24.418 1.00 86.19 121 ASP A C 1
ATOM 989 O O . ASP A 1 121 ? -4.016 -13.227 -23.707 1.00 86.19 121 ASP A O 1
ATOM 993 N N . ASP A 1 122 ? -3.702 -11.462 -25.068 1.00 87.19 122 ASP A N 1
ATOM 994 C CA . ASP A 1 122 ? -2.237 -11.476 -24.983 1.00 87.19 122 ASP A CA 1
ATOM 995 C C . ASP A 1 122 ? -1.788 -11.083 -23.569 1.00 87.19 122 ASP A C 1
ATOM 997 O O . ASP A 1 122 ? -0.931 -11.736 -22.972 1.00 87.19 122 ASP A O 1
ATOM 1001 N N . VAL A 1 123 ? -2.430 -10.060 -22.992 1.00 86.31 123 VAL A N 1
ATOM 1002 C CA . VAL A 1 123 ? -2.202 -9.628 -21.605 1.00 86.31 123 VAL A CA 1
ATOM 1003 C C . VAL A 1 123 ? -2.598 -10.727 -20.619 1.00 86.31 123 VAL A C 1
ATOM 1005 O O . VAL A 1 123 ? -1.821 -11.055 -19.726 1.00 86.31 123 VAL A O 1
ATOM 1008 N N . ILE A 1 124 ? -3.784 -11.322 -20.785 1.00 87.06 124 ILE A N 1
ATOM 1009 C CA . ILE A 1 124 ? -4.275 -12.405 -19.922 1.00 87.06 124 ILE A CA 1
ATOM 1010 C C . ILE A 1 124 ? -3.335 -13.606 -19.991 1.00 87.06 124 ILE A C 1
ATOM 1012 O O . ILE A 1 124 ? -3.014 -14.177 -18.953 1.00 87.06 124 ILE A O 1
ATOM 1016 N N . THR A 1 125 ? -2.879 -13.980 -21.186 1.00 89.31 125 THR A N 1
ATOM 1017 C CA . THR A 1 125 ? -1.944 -15.096 -21.375 1.00 89.31 125 THR A CA 1
ATOM 1018 C C . THR A 1 125 ? -0.604 -14.796 -20.710 1.00 89.31 125 THR A C 1
ATOM 1020 O O . THR A 1 125 ? -0.112 -15.620 -19.947 1.00 89.31 125 THR A O 1
ATOM 1023 N N . MET A 1 126 ? -0.056 -13.592 -20.906 1.00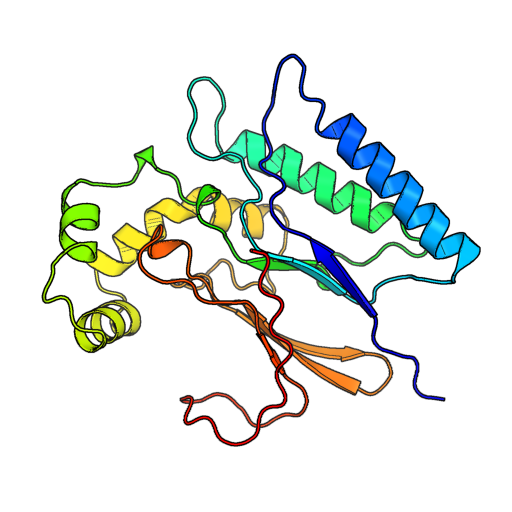 89.69 126 MET A N 1
ATOM 1024 C CA . MET A 1 126 ? 1.176 -13.150 -20.245 1.00 89.69 126 MET A CA 1
ATOM 1025 C C . MET A 1 126 ? 1.061 -13.223 -18.716 1.00 89.69 126 MET A C 1
ATOM 1027 O O . MET A 1 126 ? 1.968 -13.736 -18.063 1.00 89.69 126 MET A O 1
ATOM 1031 N N . MET A 1 127 ? -0.047 -12.724 -18.155 1.00 89.75 127 MET A N 1
ATOM 1032 C CA . MET A 1 127 ? -0.309 -12.770 -16.718 1.00 89.75 127 MET A CA 1
ATOM 1033 C C . MET A 1 127 ? -0.450 -14.214 -16.233 1.00 89.75 127 MET A C 1
ATOM 1035 O O . MET A 1 127 ? 0.250 -14.607 -15.313 1.00 89.75 127 MET A O 1
ATOM 1039 N N . ARG A 1 128 ? -1.317 -15.017 -16.856 1.00 90.69 128 ARG A N 1
ATOM 1040 C CA . ARG A 1 128 ? -1.602 -16.399 -16.438 1.00 90.69 128 ARG A CA 1
ATOM 1041 C C . ARG A 1 128 ? -0.367 -17.293 -16.486 1.00 90.69 128 ARG A C 1
ATOM 1043 O O . ARG A 1 128 ? -0.187 -18.114 -15.597 1.00 90.69 128 ARG A O 1
ATOM 1050 N N . ASP A 1 129 ? 0.442 -17.155 -17.529 1.00 92.31 129 ASP A N 1
ATOM 1051 C CA . ASP A 1 129 ? 1.594 -18.026 -17.752 1.00 92.31 129 ASP A CA 1
ATOM 1052 C C . ASP A 1 129 ? 2.828 -17.558 -16.955 1.00 92.31 129 ASP A C 1
ATOM 1054 O O . ASP A 1 129 ? 3.879 -18.194 -17.032 1.00 92.31 129 ASP A O 1
ATOM 1058 N N . GLU A 1 130 ? 2.721 -16.437 -16.224 1.00 91.31 130 GLU A N 1
ATOM 1059 C CA . GLU A 1 130 ? 3.787 -15.832 -15.413 1.00 91.31 130 GLU A CA 1
ATOM 1060 C C . GLU A 1 130 ? 5.133 -15.765 -16.150 1.00 91.31 130 GLU A C 1
ATOM 1062 O O . GLU A 1 130 ? 6.208 -15.999 -15.588 1.00 91.31 130 GLU A O 1
ATOM 1067 N N . ASN A 1 131 ? 5.071 -15.480 -17.452 1.00 90.88 131 ASN A N 1
ATOM 1068 C CA . ASN A 1 131 ? 6.227 -15.589 -18.326 1.00 90.88 131 ASN A CA 1
ATOM 1069 C C . ASN A 1 131 ? 7.307 -14.543 -17.967 1.00 90.88 131 ASN A C 1
ATOM 1071 O O . ASN A 1 131 ? 7.081 -13.607 -17.198 1.00 90.88 131 ASN A O 1
ATOM 1075 N N . LYS A 1 132 ? 8.498 -14.654 -18.569 1.00 91.75 132 LYS A N 1
ATOM 1076 C CA . LYS A 1 132 ? 9.610 -13.714 -18.311 1.00 91.75 132 LYS A CA 1
ATOM 1077 C C . LYS A 1 132 ? 9.227 -12.245 -18.515 1.00 91.75 132 LYS A C 1
ATOM 1079 O O . LYS A 1 132 ? 9.762 -11.371 -17.843 1.00 91.75 132 LYS A O 1
ATOM 1084 N N . GLN A 1 133 ? 8.320 -11.963 -19.447 1.00 89.50 133 GLN A N 1
ATOM 1085 C CA . GLN A 1 133 ? 7.848 -10.606 -19.678 1.00 89.50 133 GLN A CA 1
ATOM 1086 C C . GLN A 1 133 ? 7.010 -10.107 -18.492 1.00 89.50 133 GLN A C 1
ATOM 1088 O O . GLN A 1 133 ? 7.266 -9.006 -18.007 1.00 89.50 133 GLN A O 1
ATOM 1093 N N . TRP A 1 134 ? 6.081 -10.922 -17.979 1.00 92.56 134 TRP A N 1
ATOM 1094 C CA . TRP A 1 134 ? 5.322 -10.617 -16.763 1.00 92.56 134 TRP A CA 1
ATOM 1095 C C . TRP A 1 134 ? 6.230 -10.401 -15.553 1.00 92.56 134 TRP A C 1
ATOM 1097 O O . TRP A 1 134 ? 6.082 -9.409 -14.841 1.00 92.56 134 TRP A O 1
ATOM 1107 N N . GLN A 1 135 ? 7.206 -11.289 -15.356 1.00 93.44 135 GLN A N 1
ATOM 1108 C CA . GLN A 1 135 ? 8.174 -11.187 -14.261 1.00 93.44 135 GLN A CA 1
ATOM 1109 C C . GLN A 1 135 ? 8.895 -9.832 -14.292 1.00 93.44 135 GLN A C 1
ATOM 1111 O O . GLN A 1 135 ? 8.869 -9.115 -13.295 1.00 93.44 135 GLN A O 1
ATOM 1116 N N . ARG A 1 136 ? 9.380 -9.398 -15.465 1.00 92.38 136 ARG A N 1
ATOM 1117 C CA . ARG A 1 136 ? 9.991 -8.069 -15.649 1.00 92.38 136 ARG A CA 1
ATOM 1118 C C . ARG A 1 136 ? 9.037 -6.907 -15.358 1.00 92.38 136 ARG A C 1
ATOM 1120 O O . ARG A 1 136 ? 9.461 -5.867 -14.863 1.00 92.38 136 ARG A O 1
ATOM 1127 N N . PHE A 1 137 ? 7.742 -7.030 -15.668 1.00 91.94 137 PHE A N 1
ATOM 1128 C CA . PHE A 1 137 ? 6.763 -5.994 -15.303 1.00 91.94 137 PHE A CA 1
ATOM 1129 C C . PHE A 1 137 ? 6.612 -5.858 -13.783 1.00 91.94 137 PHE A C 1
ATOM 1131 O O . PHE A 1 137 ? 6.415 -4.739 -13.297 1.00 91.94 137 PHE A O 1
ATOM 1138 N N . MET A 1 138 ? 6.715 -6.979 -13.068 1.00 94.94 138 MET A N 1
ATOM 1139 C CA . MET A 1 138 ? 6.531 -7.084 -11.622 1.00 94.94 138 MET A CA 1
ATOM 1140 C C . MET A 1 138 ? 7.804 -6.803 -10.814 1.00 94.94 138 MET A C 1
ATOM 1142 O O . MET A 1 138 ? 7.688 -6.389 -9.662 1.00 94.94 138 MET A O 1
ATOM 1146 N N . GLU A 1 139 ? 8.993 -6.948 -11.405 1.00 94.38 139 GLU A N 1
ATOM 1147 C CA . GLU A 1 139 ? 10.282 -6.526 -10.822 1.00 94.38 139 GLU A CA 1
ATOM 1148 C C . GLU A 1 139 ? 10.266 -5.045 -10.421 1.00 94.38 139 GLU A C 1
ATOM 1150 O O . GLU A 1 139 ? 10.726 -4.682 -9.344 1.00 94.38 139 GLU A O 1
ATOM 1155 N N . ARG A 1 140 ? 9.601 -4.200 -11.213 1.00 94.81 140 ARG A N 1
ATOM 1156 C CA . ARG A 1 140 ? 9.448 -2.758 -10.947 1.00 94.81 140 ARG A CA 1
ATOM 1157 C C . ARG A 1 140 ? 8.606 -2.435 -9.701 1.00 94.81 140 ARG A C 1
ATOM 1159 O O . ARG A 1 140 ? 8.475 -1.277 -9.333 1.00 94.81 140 ARG A O 1
ATOM 1166 N N . LEU A 1 141 ? 7.983 -3.436 -9.073 1.00 96.50 141 LEU A N 1
ATOM 1167 C CA . LEU A 1 141 ? 7.234 -3.321 -7.813 1.00 96.50 141 LEU A CA 1
ATOM 1168 C C . LEU A 1 141 ? 7.974 -3.999 -6.643 1.00 96.50 141 LEU A C 1
ATOM 1170 O O . LEU A 1 141 ? 7.368 -4.298 -5.610 1.00 96.50 141 LEU A O 1
ATOM 1174 N N . LEU A 1 142 ? 9.276 -4.272 -6.784 1.00 96.94 142 LEU A N 1
ATOM 1175 C CA . LEU A 1 142 ? 10.066 -4.946 -5.755 1.00 96.94 142 LEU A CA 1
ATOM 1176 C C . LEU A 1 142 ? 10.095 -4.162 -4.435 1.00 96.94 142 LEU A C 1
ATOM 1178 O O . LEU A 1 142 ? 9.903 -4.766 -3.381 1.00 96.94 142 LEU A O 1
ATOM 1182 N N . ASN A 1 143 ? 10.236 -2.833 -4.467 1.00 97.75 143 ASN A N 1
ATOM 1183 C CA . ASN A 1 143 ? 10.206 -2.009 -3.250 1.00 97.75 143 ASN A CA 1
ATOM 1184 C C . ASN A 1 143 ? 8.862 -2.124 -2.518 1.00 97.75 143 ASN A C 1
ATOM 1186 O O . ASN A 1 143 ? 8.839 -2.350 -1.311 1.00 97.75 143 ASN A O 1
ATOM 1190 N N . TYR A 1 144 ? 7.738 -2.093 -3.245 1.00 98.06 144 TYR A N 1
ATOM 1191 C CA . TYR A 1 144 ? 6.411 -2.319 -2.661 1.00 98.06 144 TYR A CA 1
ATOM 1192 C C . TYR A 1 144 ? 6.302 -3.708 -2.011 1.00 98.06 144 TYR A C 1
ATOM 1194 O O . TYR A 1 144 ? 5.828 -3.851 -0.882 1.00 98.06 144 TYR A O 1
ATOM 1202 N N . ARG A 1 145 ? 6.791 -4.753 -2.691 1.00 98.00 145 ARG A N 1
ATOM 1203 C CA . ARG A 1 145 ? 6.829 -6.128 -2.162 1.00 98.00 145 ARG A CA 1
ATOM 1204 C C . ARG A 1 145 ? 7.646 -6.225 -0.869 1.00 98.00 145 ARG A C 1
ATOM 1206 O O . ARG A 1 145 ? 7.214 -6.857 0.103 1.00 98.00 145 ARG A O 1
ATOM 1213 N N . ASN A 1 146 ? 8.818 -5.600 -0.857 1.00 98.19 146 ASN A N 1
ATOM 1214 C CA . ASN A 1 146 ? 9.715 -5.573 0.293 1.00 98.19 146 ASN A CA 1
ATOM 1215 C C . ASN A 1 146 ? 9.099 -4.781 1.448 1.00 98.19 146 ASN A C 1
ATOM 1217 O O . ASN A 1 146 ? 9.192 -5.200 2.603 1.00 98.19 146 ASN A O 1
ATOM 1221 N N . PHE A 1 147 ? 8.398 -3.687 1.149 1.00 98.44 147 PHE A N 1
ATOM 1222 C CA . PHE A 1 147 ? 7.644 -2.921 2.131 1.00 98.44 147 PHE A CA 1
ATOM 1223 C C . PHE A 1 147 ? 6.553 -3.767 2.797 1.00 98.44 147 PHE A C 1
ATOM 1225 O O . PHE A 1 147 ? 6.532 -3.863 4.024 1.00 98.44 147 PHE A O 1
ATOM 1232 N N . LEU A 1 148 ? 5.706 -4.455 2.020 1.00 98.38 148 LEU A N 1
ATOM 1233 C CA . LEU A 1 148 ? 4.676 -5.345 2.570 1.00 98.38 148 LEU A CA 1
ATOM 1234 C C . LEU A 1 148 ? 5.271 -6.418 3.495 1.00 98.38 148 LEU A C 1
ATOM 1236 O O . LEU A 1 148 ? 4.738 -6.684 4.573 1.00 98.38 148 LEU A O 1
ATOM 1240 N N . THR A 1 149 ? 6.391 -7.016 3.085 1.00 97.94 149 THR A N 1
ATOM 1241 C CA . THR A 1 149 ? 7.082 -8.055 3.861 1.00 97.94 149 THR A CA 1
ATOM 1242 C C . THR A 1 149 ? 7.669 -7.486 5.151 1.00 97.94 149 THR A C 1
ATOM 1244 O O . THR A 1 149 ? 7.411 -8.003 6.236 1.00 97.94 149 THR A O 1
ATOM 1247 N N . SER A 1 150 ? 8.424 -6.393 5.051 1.00 97.56 150 SER A N 1
ATOM 1248 C CA . SER A 1 150 ? 9.103 -5.769 6.191 1.00 97.56 150 SER A CA 1
ATOM 1249 C C . SER A 1 150 ? 8.138 -5.111 7.179 1.00 97.56 150 SER A C 1
ATOM 1251 O O . SER A 1 150 ? 8.465 -4.998 8.357 1.00 97.56 150 SER A O 1
ATOM 1253 N N . TYR A 1 151 ? 6.947 -4.705 6.727 1.00 97.81 151 TYR A N 1
ATOM 1254 C CA . TYR A 1 151 ? 5.873 -4.202 7.585 1.00 97.81 151 TYR A CA 1
ATOM 1255 C C . TYR A 1 151 ? 4.923 -5.312 8.077 1.00 97.81 151 TYR A C 1
ATOM 1257 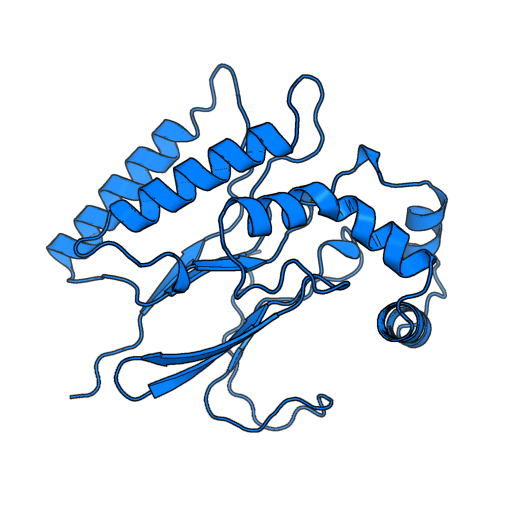O O . TYR A 1 151 ? 3.887 -5.032 8.670 1.00 97.81 151 TYR A O 1
ATOM 1265 N N . ASN A 1 152 ? 5.271 -6.587 7.866 1.00 97.50 152 ASN A N 1
ATOM 1266 C CA . ASN A 1 152 ? 4.511 -7.751 8.332 1.00 97.50 152 ASN A CA 1
ATOM 1267 C C . ASN A 1 152 ? 3.044 -7.790 7.846 1.00 97.50 152 ASN A C 1
ATOM 1269 O O . ASN A 1 152 ? 2.150 -8.293 8.529 1.00 97.50 152 ASN A O 1
ATOM 1273 N N . LEU A 1 153 ? 2.787 -7.296 6.632 1.00 97.31 153 LEU A N 1
ATOM 1274 C CA . LEU A 1 153 ? 1.482 -7.343 5.965 1.00 97.31 153 LEU A CA 1
ATOM 1275 C C . LEU A 1 153 ? 1.326 -8.638 5.152 1.00 97.31 153 LEU A C 1
ATOM 1277 O O . LEU A 1 153 ? 0.956 -8.630 3.978 1.00 97.31 153 LEU A O 1
ATOM 1281 N N . LEU A 1 154 ? 1.639 -9.779 5.773 1.00 96.62 154 LEU A N 1
ATOM 1282 C CA . LEU A 1 154 ? 1.711 -11.077 5.091 1.00 96.62 154 LEU A CA 1
ATOM 1283 C C . LEU A 1 154 ? 0.353 -11.555 4.551 1.00 96.62 154 LEU A C 1
ATOM 1285 O O . LEU A 1 154 ? 0.313 -12.305 3.577 1.00 96.62 154 LEU A O 1
ATOM 1289 N N . HIS A 1 155 ? -0.760 -11.089 5.131 1.00 95.25 155 HIS A N 1
ATOM 1290 C CA . HIS A 1 155 ? -2.115 -11.365 4.633 1.00 95.25 155 HIS A CA 1
ATOM 1291 C C . HIS A 1 155 ? -2.402 -10.709 3.276 1.00 95.25 155 HIS A C 1
ATOM 1293 O O . HIS A 1 155 ? -3.341 -11.113 2.598 1.00 95.25 155 HIS A O 1
ATOM 1299 N N . LEU A 1 156 ? -1.569 -9.756 2.845 1.00 96.75 156 LEU A N 1
ATOM 1300 C CA . LEU A 1 156 ? -1.615 -9.160 1.505 1.00 96.75 156 LEU A CA 1
ATOM 1301 C C . LEU A 1 156 ? -0.778 -9.943 0.481 1.00 96.75 156 LEU A C 1
ATOM 1303 O O . LEU A 1 156 ? -0.566 -9.480 -0.637 1.00 96.75 156 LEU A O 1
ATOM 1307 N N . LEU A 1 157 ? -0.309 -11.137 0.862 1.00 94.12 157 LEU A N 1
ATOM 1308 C CA . LEU A 1 157 ? 0.400 -12.096 0.017 1.00 94.12 157 LEU A CA 1
ATOM 1309 C C . LEU A 1 157 ? 1.566 -11.461 -0.762 1.00 94.12 157 LEU A C 1
ATOM 1311 O O . LEU A 1 157 ? 1.604 -11.553 -1.990 1.00 94.12 157 LEU A O 1
ATOM 1315 N N . PRO A 1 158 ? 2.573 -10.876 -0.085 1.00 93.56 158 PRO A N 1
ATOM 1316 C CA . PRO A 1 158 ? 3.727 -10.288 -0.760 1.00 93.56 158 PRO A CA 1
ATOM 1317 C C . PRO A 1 158 ? 4.549 -11.309 -1.554 1.00 93.56 158 PRO A C 1
ATOM 1319 O O . PRO A 1 158 ? 5.391 -10.909 -2.338 1.00 93.56 158 PRO A O 1
ATOM 1322 N N . GLY A 1 159 ? 4.334 -12.619 -1.393 1.00 92.25 159 GLY A N 1
ATOM 1323 C CA . GLY A 1 159 ? 4.919 -13.654 -2.255 1.00 92.25 159 GLY A CA 1
ATOM 1324 C C . GLY A 1 159 ? 4.180 -13.855 -3.585 1.00 92.25 159 GLY A C 1
ATOM 1325 O O . GLY A 1 159 ? 4.728 -14.468 -4.493 1.00 92.25 159 GLY A O 1
ATOM 1326 N N . ASN A 1 160 ? 2.962 -13.325 -3.741 1.00 94.62 160 ASN A N 1
ATOM 1327 C CA . ASN A 1 160 ? 2.171 -13.502 -4.955 1.00 94.62 160 ASN A CA 1
ATOM 1328 C C . ASN A 1 160 ? 2.851 -12.800 -6.155 1.00 94.62 160 ASN A C 1
ATOM 1330 O O . ASN A 1 160 ? 3.231 -11.625 -6.048 1.00 94.62 160 ASN A O 1
ATOM 1334 N N . PRO A 1 161 ? 3.020 -13.473 -7.305 1.00 92.31 161 PRO A N 1
ATOM 1335 C CA . PRO A 1 161 ? 3.713 -12.910 -8.464 1.00 92.31 161 PRO A CA 1
ATOM 1336 C C . PRO A 1 161 ? 2.948 -11.755 -9.117 1.00 92.31 161 PRO A C 1
ATOM 1338 O O . PRO A 1 161 ? 3.566 -10.941 -9.789 1.00 92.31 161 PRO A O 1
ATOM 1341 N N . HIS A 1 162 ? 1.643 -11.616 -8.880 1.00 93.62 162 HIS A N 1
ATOM 1342 C CA . HIS A 1 162 ? 0.827 -10.505 -9.380 1.00 93.62 162 HIS A CA 1
ATOM 1343 C C . HIS A 1 162 ? 0.614 -9.388 -8.352 1.00 93.62 162 HIS A C 1
ATOM 1345 O O . HIS A 1 162 ? 0.041 -8.353 -8.696 1.00 93.62 162 HIS A O 1
ATOM 1351 N N . LEU A 1 163 ? 1.050 -9.586 -7.099 1.00 95.25 163 LEU A N 1
ATOM 1352 C CA . LEU A 1 163 ? 0.721 -8.711 -5.964 1.00 95.25 163 LEU A CA 1
ATOM 1353 C C . LEU A 1 163 ? -0.795 -8.469 -5.839 1.00 95.25 163 LEU A C 1
ATOM 1355 O O . LEU A 1 163 ? -1.250 -7.357 -5.576 1.00 95.25 163 LEU A O 1
ATOM 1359 N N . ILE A 1 164 ? -1.574 -9.529 -6.062 1.00 94.19 164 ILE A N 1
ATOM 1360 C CA . ILE A 1 164 ? -3.011 -9.575 -5.784 1.00 94.19 164 ILE A CA 1
ATOM 1361 C C . ILE A 1 164 ? -3.253 -10.434 -4.551 1.00 94.19 164 ILE A C 1
ATOM 1363 O O . ILE A 1 164 ? -2.510 -11.381 -4.279 1.00 94.19 164 ILE A O 1
ATOM 1367 N N . TRP A 1 165 ? -4.321 -10.133 -3.828 1.00 95.25 165 TRP A N 1
ATOM 1368 C CA . TRP A 1 165 ? -4.678 -10.872 -2.628 1.00 95.25 165 TRP A CA 1
ATOM 1369 C C . TRP A 1 165 ? -6.187 -10.898 -2.429 1.00 95.25 165 TRP A C 1
ATOM 1371 O O . TRP A 1 165 ? -6.929 -10.037 -2.904 1.00 95.25 165 TRP A O 1
ATOM 1381 N N . THR A 1 166 ? -6.640 -11.911 -1.705 1.00 94.12 166 THR A N 1
ATOM 1382 C CA . THR A 1 166 ? -8.017 -12.030 -1.237 1.00 94.12 166 THR A CA 1
ATOM 1383 C C . THR A 1 166 ? -7.997 -12.403 0.226 1.00 94.12 166 THR A C 1
ATOM 1385 O O . THR A 1 166 ? -7.160 -13.200 0.645 1.00 94.12 166 THR A O 1
ATOM 1388 N N . ASP A 1 167 ? -8.949 -11.879 0.975 1.00 92.06 167 ASP A N 1
ATOM 1389 C CA . ASP A 1 167 ? -9.081 -12.140 2.393 1.00 92.06 167 ASP A CA 1
ATOM 1390 C C . ASP A 1 167 ? -10.555 -12.227 2.788 1.00 92.06 167 ASP A C 1
ATOM 1392 O O . ASP A 1 167 ? -11.434 -11.678 2.118 1.00 92.06 167 ASP A O 1
ATOM 1396 N N . ALA A 1 168 ? -10.834 -12.940 3.871 1.00 91.44 168 ALA A N 1
ATOM 1397 C CA . ALA A 1 168 ? -12.170 -13.055 4.418 1.00 91.44 168 ALA A CA 1
ATOM 1398 C C . ALA A 1 168 ? -12.116 -13.066 5.942 1.00 91.44 168 ALA A C 1
ATOM 1400 O O . ALA A 1 168 ? -11.372 -13.838 6.543 1.00 91.44 168 ALA A O 1
ATOM 1401 N N . LEU A 1 169 ? -12.959 -12.248 6.564 1.00 90.94 169 LEU A N 1
ATOM 1402 C CA . LEU A 1 169 ? -13.054 -12.163 8.014 1.00 90.94 169 LEU A CA 1
ATOM 1403 C C . LEU A 1 169 ? -14.487 -11.940 8.476 1.00 90.94 169 LEU A C 1
ATOM 1405 O O . LEU A 1 169 ? -15.358 -11.526 7.711 1.00 90.94 169 LEU A O 1
ATOM 1409 N N . GLU A 1 170 ? -14.725 -12.231 9.745 1.00 91.00 170 GLU A N 1
ATOM 1410 C CA . GLU A 1 170 ? -15.992 -11.965 10.406 1.00 91.00 170 GLU A CA 1
ATOM 1411 C C . GLU A 1 170 ? -15.872 -10.698 11.252 1.00 91.00 170 GLU A C 1
ATOM 1413 O O . GLU A 1 170 ? -15.010 -10.595 12.123 1.00 91.00 170 GLU A O 1
ATOM 1418 N N . ILE A 1 171 ? -16.732 -9.719 10.979 1.00 89.81 171 ILE A N 1
ATOM 1419 C CA . ILE A 1 171 ? -16.793 -8.447 11.698 1.00 89.81 171 ILE A CA 1
ATOM 1420 C C . ILE A 1 171 ? -18.238 -8.248 12.130 1.00 89.81 171 ILE A C 1
ATOM 1422 O O . ILE A 1 171 ? -19.137 -8.228 11.292 1.00 89.81 171 ILE A O 1
ATOM 1426 N N . HIS A 1 172 ? -18.479 -8.121 13.435 1.00 89.88 172 HIS A N 1
ATOM 1427 C CA . HIS A 1 172 ? -19.825 -7.921 13.987 1.00 89.88 172 HIS A CA 1
ATOM 1428 C C . HIS A 1 172 ? -20.857 -8.948 13.464 1.00 89.88 172 HIS A C 1
ATOM 1430 O O . HIS A 1 172 ? -21.956 -8.577 13.046 1.00 89.88 172 HIS A O 1
ATOM 1436 N N . ASN A 1 173 ? -20.486 -10.235 13.457 1.00 86.88 173 ASN A N 1
ATOM 1437 C CA . ASN A 1 173 ? -21.270 -11.365 12.930 1.00 86.88 173 ASN A CA 1
ATOM 1438 C C . ASN A 1 173 ? -21.614 -11.259 11.432 1.00 86.88 173 ASN A C 1
ATOM 1440 O O . ASN A 1 173 ? -22.578 -11.856 10.953 1.00 86.88 173 ASN A O 1
ATOM 1444 N N . THR A 1 174 ? -20.848 -10.465 10.683 1.00 87.81 174 THR A N 1
ATOM 1445 C CA . THR A 1 174 ? -20.960 -10.331 9.230 1.00 87.81 174 THR A CA 1
ATOM 1446 C C . THR A 1 174 ? -19.684 -10.849 8.586 1.00 87.81 174 THR A C 1
ATOM 1448 O O . THR A 1 174 ? -18.597 -10.351 8.870 1.00 87.81 174 THR A O 1
ATOM 1451 N N . ARG A 1 175 ? -19.805 -11.832 7.687 1.00 90.31 175 ARG A N 1
ATOM 1452 C CA . ARG A 1 175 ? -18.674 -12.318 6.888 1.00 90.31 175 ARG A CA 1
ATOM 1453 C C . ARG A 1 175 ? -18.394 -11.352 5.736 1.00 90.31 175 ARG A C 1
ATOM 1455 O O . ARG A 1 175 ? -19.240 -11.166 4.861 1.00 90.31 175 ARG A O 1
ATOM 1462 N N . VAL A 1 176 ? -17.202 -10.770 5.730 1.00 90.94 176 VAL A N 1
ATOM 1463 C CA . VAL A 1 176 ? -16.739 -9.780 4.752 1.00 90.94 176 VAL A CA 1
ATOM 1464 C C . VAL A 1 176 ? -15.634 -10.396 3.904 1.00 90.94 176 VAL A C 1
ATOM 1466 O O . VAL A 1 176 ? -14.671 -10.928 4.451 1.00 90.94 176 VAL A O 1
ATOM 1469 N N . GLY A 1 177 ? -15.780 -10.331 2.578 1.00 93.50 177 GLY A N 1
ATOM 1470 C CA . GLY A 1 177 ? -14.737 -10.682 1.617 1.00 93.50 177 GLY A CA 1
ATOM 1471 C C . GLY A 1 177 ? -14.071 -9.427 1.055 1.00 93.50 177 GLY A C 1
ATOM 1472 O O . GLY A 1 177 ? -14.744 -8.459 0.687 1.00 93.50 177 GLY A O 1
ATOM 1473 N N . ILE A 1 178 ? -12.745 -9.443 0.978 1.00 94.31 178 ILE A N 1
ATOM 1474 C CA . ILE A 1 178 ? -11.925 -8.314 0.536 1.00 94.31 178 ILE A CA 1
ATOM 1475 C C . ILE A 1 178 ? -10.981 -8.810 -0.557 1.00 94.31 178 ILE A C 1
ATOM 1477 O O . ILE A 1 178 ? -10.358 -9.856 -0.401 1.00 94.31 178 ILE A O 1
ATOM 1481 N N . ALA A 1 179 ? -10.870 -8.070 -1.662 1.00 93.62 179 ALA A N 1
ATOM 1482 C CA . ALA A 1 179 ? -9.943 -8.388 -2.742 1.00 93.62 179 ALA A CA 1
ATOM 1483 C C . ALA A 1 179 ? -9.097 -7.170 -3.129 1.00 93.62 179 ALA A C 1
ATOM 1485 O O . ALA A 1 179 ? -9.636 -6.130 -3.521 1.00 93.62 179 ALA A O 1
ATOM 1486 N N . GLY A 1 180 ? -7.776 -7.336 -3.060 1.00 93.75 180 GLY A N 1
ATOM 1487 C CA . GLY A 1 180 ? -6.773 -6.408 -3.563 1.00 93.75 180 GLY A CA 1
ATOM 1488 C C . GLY A 1 180 ? -6.382 -6.746 -4.989 1.00 93.75 180 GLY A C 1
ATOM 1489 O O . GLY A 1 180 ? -5.872 -7.833 -5.260 1.00 93.75 180 GLY A O 1
ATOM 1490 N N . LEU A 1 181 ? -6.618 -5.805 -5.899 1.00 90.94 181 LEU A N 1
ATOM 1491 C CA . LEU A 1 181 ? -6.239 -5.920 -7.302 1.00 90.94 181 LEU A CA 1
ATOM 1492 C C . LEU A 1 181 ? -5.109 -4.938 -7.609 1.00 90.94 181 LEU A C 1
ATOM 1494 O O . LEU A 1 181 ? -5.082 -3.832 -7.076 1.00 90.94 181 LEU A O 1
ATOM 1498 N N . ASN A 1 182 ? -4.205 -5.338 -8.498 1.00 91.62 182 ASN A N 1
ATOM 1499 C CA . ASN A 1 182 ? -3.045 -4.550 -8.887 1.00 91.62 182 ASN A CA 1
ATOM 1500 C C . ASN A 1 182 ? -3.186 -4.101 -10.348 1.00 91.62 182 ASN A C 1
ATOM 1502 O O . ASN A 1 182 ? -3.099 -4.924 -11.259 1.00 91.62 182 ASN A O 1
ATOM 1506 N N . SER A 1 183 ? -3.388 -2.802 -10.578 1.00 88.56 183 SER A N 1
ATOM 1507 C CA . SER A 1 183 ? -3.257 -2.192 -11.915 1.00 88.56 183 SER A CA 1
ATOM 1508 C C . SER A 1 183 ? -1.969 -1.419 -12.142 1.00 88.56 183 SER A C 1
ATOM 1510 O O . SER A 1 183 ? -1.705 -1.024 -13.281 1.00 88.56 183 SER A O 1
ATOM 1512 N N . ALA A 1 184 ? -1.185 -1.193 -11.087 1.00 90.62 184 ALA A N 1
ATOM 1513 C CA . ALA A 1 184 ? 0.034 -0.394 -11.132 1.00 90.62 184 ALA A CA 1
ATOM 1514 C C . ALA A 1 184 ? 1.015 -0.904 -12.196 1.00 90.62 184 ALA A C 1
ATOM 1516 O O . ALA A 1 184 ? 1.652 -0.112 -12.887 1.00 90.62 184 ALA A O 1
ATOM 1517 N N . TRP A 1 185 ? 1.053 -2.225 -12.421 1.00 87.75 185 TRP A N 1
ATOM 1518 C CA . TRP A 1 185 ? 1.890 -2.854 -13.448 1.00 87.75 185 TRP A CA 1
ATOM 1519 C C . TRP A 1 185 ? 1.699 -2.252 -14.855 1.00 87.75 185 TRP A C 1
ATOM 1521 O O . TRP A 1 185 ? 2.638 -2.258 -15.652 1.00 87.75 185 TRP A O 1
ATOM 1531 N N . SER A 1 186 ? 0.521 -1.704 -15.165 1.00 82.62 186 SER A N 1
ATOM 1532 C CA . SER A 1 186 ? 0.203 -1.176 -16.497 1.00 82.62 186 SER A CA 1
ATOM 1533 C C . SER A 1 186 ? 0.533 0.309 -16.698 1.00 82.62 186 SER A C 1
ATOM 1535 O O . SER A 1 186 ? 0.380 0.786 -17.821 1.00 82.62 186 SER A O 1
ATOM 1537 N N . LEU A 1 187 ? 0.947 1.039 -15.647 1.00 72.31 187 LEU A N 1
ATOM 1538 C CA . LEU A 1 187 ? 1.314 2.468 -15.663 1.00 72.31 187 LEU A CA 1
ATOM 1539 C C . LEU A 1 187 ? 0.510 3.315 -16.669 1.00 72.31 187 LEU A C 1
ATOM 1541 O O . LEU A 1 187 ? 1.000 3.710 -17.727 1.00 72.31 187 LEU A O 1
ATOM 1545 N N . GLY A 1 188 ? -0.754 3.590 -16.336 1.00 54.44 188 GLY A N 1
ATOM 1546 C CA . GLY A 1 188 ? -1.635 4.443 -17.144 1.00 54.44 188 GLY A CA 1
ATOM 1547 C C . GLY A 1 188 ? -2.282 3.773 -18.364 1.00 54.44 188 GLY A C 1
ATOM 1548 O O . GLY A 1 188 ? -3.087 4.423 -19.027 1.00 54.44 188 GLY A O 1
ATOM 1549 N N . GLY A 1 189 ? -1.995 2.495 -18.643 1.00 42.66 189 GLY A N 1
ATOM 1550 C CA . GLY A 1 189 ? -2.665 1.722 -19.698 1.00 42.66 189 GLY A CA 1
ATOM 1551 C C . GLY A 1 189 ? -4.047 1.188 -19.295 1.00 42.66 189 GLY A C 1
ATOM 1552 O O . GLY A 1 189 ? -4.997 1.292 -20.066 1.00 42.66 189 GLY A O 1
ATOM 1553 N N . PHE A 1 190 ? -4.189 0.660 -18.071 1.00 39.69 190 PHE A N 1
ATOM 1554 C CA . PHE A 1 190 ? -5.437 0.072 -17.567 1.00 39.69 190 PHE A CA 1
ATOM 1555 C C . PHE A 1 190 ? -5.630 0.388 -16.073 1.00 39.69 190 PHE A C 1
ATOM 1557 O O . PHE A 1 190 ? -4.748 0.136 -15.262 1.00 39.69 190 PHE A O 1
ATOM 1564 N N . LYS A 1 191 ? -6.790 0.923 -15.664 1.00 36.25 191 LYS A N 1
ATOM 1565 C CA . LYS A 1 191 ? -7.128 1.113 -14.235 1.00 36.25 191 LYS A CA 1
ATOM 1566 C C . LYS A 1 191 ? -7.919 -0.098 -13.722 1.00 36.25 191 LYS A C 1
ATOM 1568 O O . LYS A 1 191 ? -8.979 -0.400 -14.267 1.00 36.25 191 LYS A O 1
ATOM 1573 N N . ILE A 1 192 ? -7.457 -0.757 -12.658 1.00 39.75 192 ILE A N 1
ATOM 1574 C CA . ILE A 1 192 ? -8.172 -1.838 -11.955 1.00 39.75 192 ILE A CA 1
ATOM 1575 C C . ILE A 1 192 ? -8.352 -1.391 -10.499 1.00 39.75 192 ILE A C 1
ATOM 1577 O O . ILE A 1 192 ? -7.411 -0.941 -9.862 1.00 39.75 192 ILE A O 1
ATOM 1581 N N . ALA A 1 193 ? -9.586 -1.456 -9.995 1.00 39.16 193 ALA A N 1
ATOM 1582 C CA . ALA A 1 193 ? -9.973 -0.908 -8.692 1.00 39.16 193 ALA A CA 1
ATOM 1583 C C . ALA A 1 193 ? -9.988 -1.969 -7.578 1.00 39.16 193 ALA A C 1
ATOM 1585 O O . ALA A 1 193 ? -10.266 -3.138 -7.849 1.00 39.16 193 ALA A O 1
ATOM 1586 N N . LEU A 1 194 ? -9.793 -1.539 -6.326 1.00 40.00 194 LEU A N 1
ATOM 1587 C CA . LEU A 1 194 ? -10.086 -2.326 -5.122 1.00 40.00 194 LEU A CA 1
ATOM 1588 C C . LEU A 1 194 ? -11.578 -2.703 -5.087 1.00 40.00 194 LEU A C 1
ATOM 1590 O O . LEU A 1 194 ? -12.436 -1.876 -5.409 1.00 40.00 194 LEU A O 1
ATOM 1594 N N . ARG A 1 195 ? -11.905 -3.947 -4.707 1.00 42.06 195 ARG A N 1
ATOM 1595 C CA . ARG A 1 195 ? -13.300 -4.419 -4.646 1.00 42.06 195 ARG A CA 1
ATOM 1596 C C . ARG A 1 195 ? -13.614 -5.080 -3.305 1.00 42.06 195 ARG A C 1
ATOM 1598 O O . ARG A 1 195 ? -12.956 -6.033 -2.900 1.00 42.06 195 ARG A O 1
ATOM 1605 N N . LEU A 1 196 ? -14.677 -4.600 -2.659 1.00 36.81 196 LEU A N 1
ATOM 1606 C CA . LEU A 1 196 ? -15.306 -5.235 -1.499 1.00 36.81 196 LEU A CA 1
ATOM 1607 C C . LEU A 1 196 ? -16.522 -6.042 -1.966 1.00 36.81 196 LEU A C 1
ATOM 1609 O O . LEU A 1 196 ? -17.335 -5.530 -2.741 1.00 36.81 196 LEU A O 1
ATOM 1613 N N . ALA A 1 197 ? -16.653 -7.288 -1.505 1.00 39.72 197 ALA A N 1
ATOM 1614 C CA . ALA A 1 197 ? -17.793 -8.148 -1.818 1.00 39.72 197 ALA A CA 1
ATOM 1615 C C . ALA A 1 197 ? -18.383 -8.772 -0.542 1.00 39.72 197 ALA A C 1
ATOM 1617 O O . ALA A 1 197 ? -17.664 -9.247 0.337 1.00 39.72 197 ALA A O 1
ATOM 1618 N N . GLY A 1 198 ? -19.715 -8.768 -0.442 1.00 31.69 198 GLY A N 1
ATOM 1619 C CA . GLY A 1 198 ? -20.460 -9.417 0.638 1.00 31.69 198 GLY A CA 1
ATOM 1620 C C . GLY A 1 198 ? -21.074 -10.752 0.202 1.00 31.69 198 GLY A C 1
ATOM 1621 O O . GLY A 1 198 ? -21.707 -10.823 -0.851 1.00 31.69 198 GLY A O 1
ATOM 1622 N N . SER A 1 199 ? -20.952 -11.757 1.077 1.00 29.83 199 SER A N 1
ATOM 1623 C CA . SER A 1 199 ? -21.396 -13.167 0.990 1.00 29.83 199 SER A CA 1
ATOM 1624 C C . SER A 1 199 ? -20.592 -14.110 0.066 1.00 29.83 199 SER A C 1
ATOM 1626 O O . SER A 1 199 ? -20.058 -13.665 -0.949 1.00 29.83 199 SER A O 1
ATOM 1628 N N . PRO A 1 200 ? -20.438 -15.400 0.450 1.00 40.59 200 PRO A N 1
ATOM 1629 C CA . PRO A 1 200 ? -19.388 -16.269 -0.056 1.00 40.59 200 PRO A CA 1
ATOM 1630 C C . PRO A 1 200 ? -19.906 -17.180 -1.168 1.00 40.59 200 PRO A C 1
ATOM 1632 O O . PRO A 1 200 ? -20.442 -18.250 -0.900 1.00 40.59 200 PRO A O 1
ATOM 1635 N N . GLU A 1 201 ? -19.648 -16.805 -2.412 1.00 32.59 201 GLU A N 1
ATOM 1636 C CA . GL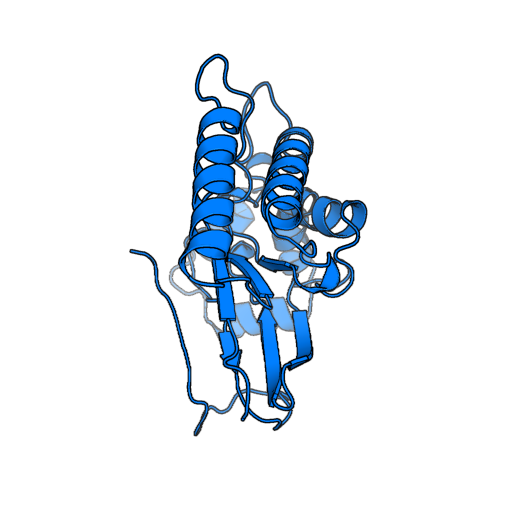U A 1 201 ? -19.409 -17.794 -3.456 1.00 32.59 201 GLU A CA 1
ATOM 1637 C C . GLU A 1 201 ? -18.024 -17.509 -4.024 1.00 32.59 201 GLU A C 1
ATOM 1639 O O . GLU A 1 201 ? -17.701 -16.399 -4.447 1.00 32.59 201 GLU A O 1
ATOM 1644 N N . MET A 1 202 ? -17.169 -18.513 -3.855 1.00 36.06 202 MET A N 1
ATOM 1645 C CA . MET A 1 202 ? -15.756 -18.518 -4.193 1.00 36.06 202 MET A CA 1
ATOM 1646 C C . MET A 1 202 ? -15.538 -17.999 -5.614 1.00 36.06 202 MET A C 1
ATOM 1648 O O . MET A 1 202 ? -16.318 -18.295 -6.513 1.00 36.06 202 MET A O 1
ATOM 1652 N N . LEU A 1 203 ? -14.445 -17.264 -5.810 1.00 37.47 203 LEU A N 1
ATOM 1653 C CA . LEU A 1 203 ? -13.946 -16.849 -7.116 1.00 37.47 203 LEU A CA 1
ATOM 1654 C C . LEU A 1 203 ? -12.997 -17.921 -7.681 1.00 37.47 203 LEU A C 1
ATOM 1656 O O . LEU A 1 203 ? -11.790 -17.825 -7.467 1.00 37.47 203 LEU A O 1
ATOM 1660 N N . PRO A 1 204 ? -13.482 -18.897 -8.464 1.00 33.81 204 PRO A N 1
ATOM 1661 C CA . PRO A 1 204 ? -12.724 -19.433 -9.572 1.00 33.81 204 PRO A CA 1
ATOM 1662 C C . PRO A 1 204 ? -13.406 -18.929 -10.844 1.00 33.81 204 PRO A C 1
ATOM 1664 O O . PRO A 1 204 ? -14.513 -19.347 -11.163 1.00 33.81 204 PRO A O 1
ATOM 1667 N N . TYR A 1 205 ? -12.741 -18.020 -11.562 1.00 37.25 205 TYR A N 1
ATOM 1668 C CA . TYR A 1 205 ? -13.251 -17.376 -12.779 1.00 37.25 205 TYR A CA 1
ATOM 1669 C C . TYR A 1 205 ? -14.446 -16.434 -12.539 1.00 37.25 205 TYR A C 1
ATOM 1671 O O . TYR A 1 205 ? -15.479 -16.816 -12.011 1.00 37.25 205 TYR A O 1
ATOM 1679 N N . ILE A 1 206 ? -14.334 -15.171 -12.959 1.00 32.97 206 ILE A N 1
ATOM 1680 C CA . ILE A 1 206 ? -15.450 -14.213 -12.916 1.00 32.97 206 ILE A CA 1
ATOM 1681 C C . ILE A 1 206 ? -16.263 -14.336 -14.217 1.00 32.97 206 ILE A C 1
ATOM 1683 O O . ILE A 1 206 ? -15.875 -13.738 -15.219 1.00 32.97 206 ILE A O 1
ATOM 1687 N N . PRO A 1 207 ? -17.442 -14.983 -14.210 1.00 27.77 207 PRO A N 1
ATOM 1688 C CA . PRO A 1 207 ? -18.590 -14.505 -14.955 1.00 27.77 207 PRO A CA 1
ATOM 1689 C C . PRO A 1 207 ? -19.522 -13.801 -13.965 1.00 27.77 207 PRO A C 1
ATOM 1691 O O . PRO A 1 207 ? -20.206 -14.404 -13.142 1.00 27.77 207 PRO A O 1
ATOM 1694 N N . ALA A 1 208 ? -19.513 -12.472 -14.027 1.00 36.16 208 ALA A N 1
ATOM 1695 C CA . ALA A 1 208 ? -20.276 -11.608 -13.144 1.00 36.16 208 ALA A CA 1
ATOM 1696 C C . ALA A 1 208 ? -21.783 -11.718 -13.411 1.00 36.16 208 ALA A C 1
ATOM 1698 O O . ALA A 1 208 ? -22.265 -11.160 -14.394 1.00 36.16 208 ALA A O 1
ATOM 1699 N N . LYS A 1 209 ? -22.549 -12.313 -12.489 1.00 29.38 209 LYS A N 1
ATOM 1700 C CA . LYS A 1 209 ? -23.950 -11.924 -12.264 1.00 29.38 209 LYS A CA 1
ATOM 1701 C C . LYS A 1 209 ? -24.280 -11.966 -10.769 1.00 29.38 209 LYS A C 1
ATOM 1703 O O . LYS A 1 209 ? -24.268 -13.019 -10.155 1.00 29.38 209 LYS A O 1
ATOM 1708 N N . LYS A 1 210 ? -24.639 -10.786 -10.244 1.00 29.36 210 LYS A N 1
ATOM 1709 C CA . LYS A 1 210 ? -25.122 -10.476 -8.881 1.00 29.36 210 LYS A CA 1
ATOM 1710 C C . LYS A 1 210 ? -24.071 -10.439 -7.760 1.00 29.36 210 LYS A C 1
ATOM 1712 O O . LYS A 1 210 ? -24.199 -11.114 -6.750 1.00 29.36 210 LYS A O 1
ATOM 1717 N N . ILE A 1 211 ? -23.118 -9.517 -7.880 1.00 34.44 211 ILE A N 1
ATOM 1718 C CA . ILE A 1 211 ? -22.363 -8.984 -6.735 1.00 34.44 211 ILE A CA 1
ATOM 1719 C C . ILE A 1 211 ? -22.843 -7.540 -6.516 1.00 34.44 211 ILE A C 1
ATOM 1721 O O . ILE A 1 211 ? -22.952 -6.775 -7.476 1.00 34.44 211 ILE A O 1
ATOM 1725 N N . LYS A 1 212 ? -23.177 -7.160 -5.275 1.00 27.45 212 LYS A N 1
ATOM 1726 C CA . LYS A 1 212 ? -23.390 -5.748 -4.913 1.00 27.45 212 LYS A CA 1
ATOM 1727 C C . LYS A 1 212 ? -22.018 -5.122 -4.662 1.00 27.45 212 LYS A C 1
ATOM 1729 O O . LYS A 1 212 ? -21.334 -5.516 -3.726 1.00 27.45 212 LYS A O 1
ATOM 1734 N N . PHE A 1 213 ? -21.620 -4.194 -5.527 1.00 35.47 213 PHE A N 1
ATOM 1735 C CA . PHE A 1 213 ? -20.309 -3.545 -5.509 1.00 35.47 213 PHE A CA 1
ATOM 1736 C C . PHE A 1 213 ? -20.389 -2.169 -4.845 1.00 35.47 213 PHE A C 1
ATOM 1738 O O . PHE A 1 213 ? -21.312 -1.407 -5.126 1.00 35.47 213 PHE A O 1
ATOM 1745 N N . LEU A 1 214 ? -19.377 -1.817 -4.052 1.00 31.64 214 LEU A N 1
ATOM 1746 C CA . LEU A 1 214 ? -19.043 -0.425 -3.765 1.00 31.64 214 LEU A CA 1
ATOM 1747 C C . LEU A 1 214 ? -17.687 -0.140 -4.424 1.00 31.64 214 LEU A C 1
ATOM 1749 O O . LEU A 1 214 ? -16.668 -0.678 -4.004 1.00 31.64 214 LEU A O 1
ATOM 1753 N N . SER A 1 215 ? -17.696 0.638 -5.508 1.00 28.16 215 SER A N 1
ATOM 1754 C CA . SER A 1 215 ? -16.499 1.115 -6.209 1.00 28.16 215 SER A CA 1
ATOM 1755 C C . SER A 1 215 ? -16.374 2.604 -5.925 1.00 28.16 215 SER A C 1
ATOM 1757 O O . SER A 1 215 ? -17.209 3.373 -6.396 1.00 28.16 215 SER A O 1
ATOM 1759 N N . ILE A 1 216 ? -15.350 3.022 -5.183 1.00 28.08 216 ILE A N 1
ATOM 1760 C CA . ILE A 1 216 ? -15.048 4.443 -4.993 1.00 28.08 216 ILE A CA 1
ATOM 1761 C C . ILE A 1 216 ? -13.958 4.801 -6.005 1.00 28.08 216 ILE A C 1
ATOM 1763 O O . ILE A 1 216 ? -12.843 4.297 -5.938 1.00 28.08 216 ILE A O 1
ATOM 1767 N N . LYS A 1 217 ? -14.324 5.606 -7.005 1.00 22.31 217 LYS A N 1
ATOM 1768 C CA . LYS A 1 217 ? -13.407 6.206 -7.980 1.00 22.31 217 LYS A CA 1
ATOM 1769 C C . LYS A 1 217 ? -13.124 7.621 -7.479 1.00 22.31 217 LYS A C 1
ATOM 1771 O O . LYS A 1 217 ? -14.070 8.397 -7.383 1.00 22.31 217 LYS A O 1
ATOM 1776 N N . LEU A 1 218 ? -11.876 7.946 -7.162 1.00 25.52 218 LEU A N 1
ATOM 1777 C CA . LEU A 1 218 ? -11.459 9.338 -6.995 1.00 25.52 218 LEU A CA 1
ATOM 1778 C C . LEU A 1 218 ? -11.012 9.845 -8.377 1.00 25.52 218 LEU A C 1
ATOM 1780 O O . LEU A 1 218 ? -10.249 9.169 -9.075 1.00 25.52 218 LEU A O 1
ATOM 1784 N N . THR A 1 219 ? -11.649 10.927 -8.825 1.00 29.80 219 THR A N 1
ATOM 1785 C CA . THR A 1 219 ? -11.401 11.633 -10.095 1.00 29.80 219 THR A CA 1
ATOM 1786 C C . THR A 1 219 ? -10.234 12.582 -9.977 1.00 29.80 219 THR A C 1
ATOM 1788 O O . THR A 1 219 ? -10.205 13.287 -8.946 1.00 29.80 219 THR A O 1
#

Secondary structure (DSSP, 8-state):
-PPPP-EEEE----B---SS--HHHHHHHHHHHHHHHHHHH----SEEEEES--B--SBTTB-HHHHHHHHHHHHHHHHHHSSSPPPGGGEEEE--STTS-STT--HHHHHHHT-TT--HHHHHHHHHTT-HHHHHHHHTTHHHHHHHHHTT-GGG-TT-TT--EEEEEEETTEEEEEEE---GGGTTS-----EEEES----SS---SS---B-----

pLDDT: mean 82.64, std 21.58, range [22.31, 98.44]